Protein AF-A0AA39KR20-F1 (afdb_monomer_lite)

Foldseek 3Di:
DVVVVVVVVVVVVVVVVVVVVCVVPVDDPPPPDDDDDDDDDDDDPVVVVVVVVVVVVVCVVCVVVVVVVVVVVVVVVVVVVVVPPDDDDDDDDDDDDDDPDDPDDDDPVLLVLLVVLCVVCVVCVVVVVDDPVRSLVSSCVSCVVVVRDDDSVRSVVSVCCVVVVPPPPPPVPDDPDPDPDPDPDDDDDDDDDDPPVVVVVVVVVVVVVVVVVVVVVVVVVVVVVVVVVVVVVVVVVVVVVVVD

Secondary structure (DSSP, 8-state):
-HHHHHHHHHHHHHHHHHHHHHHHTT--GGG---S---PPPP--HHHHHHHHHHHHHHHHHHHHHHHHHHHHHHHHHHHHHTT----------------S----PPPHHHHHHHHHHHHHHHHHHHTTSS-HHHHHHHHHHHHHHTT----HHHHHHHHHHHHHHT-TT---SS--------------------HHHHHHHHHHHHHHHHHHHHHHHHHHHHHHHHHHHHHHHHHHHHHHHHT-

Organism: NCBI:txid144406

pLDDT: mean 70.34, std 20.88, range [37.03, 97.56]

Sequence (244 aa):
MLYASQLLDRYKNAIAMQLYKVQQSNLTVNDLIPDNLQPLKLTNEEEVFNLLVTEEKANKTLEDSFCMSLLQEYENKYFNLFNDDNTNEEPVNDTPPQDKTQPCVWRDDETLLLLSSYEQYQKSYDNGQITNLKFVKLIMEQMKAHEVDKTREQCINKILDDMFSKKPWIKPLSLAGNSVPLTDISNDSLTSPPCKKMKLALTQAKINYFEDAIKNRQLKREEKASYNERKLQMFEKIAESLKK

Radius of gyration: 30.69 Å; chains: 1; bounding box: 71×66×75 Å

Structure (mmCIF, N/CA/C/O backbone):
data_AF-A0AA39KR20-F1
#
_entry.id   AF-A0AA39KR20-F1
#
loop_
_atom_site.group_PDB
_atom_site.id
_atom_site.type_symbol
_atom_site.label_atom_id
_atom_site.label_alt_id
_atom_site.label_comp_id
_atom_site.label_asym_id
_atom_site.label_entity_id
_atom_site.label_seq_id
_atom_site.pdbx_PDB_ins_code
_atom_site.Cartn_x
_atom_site.Cartn_y
_atom_site.Cartn_z
_atom_site.occupancy
_atom_site.B_iso_or_equiv
_atom_site.auth_seq_id
_atom_site.auth_comp_id
_atom_site.auth_asym_id
_atom_site.auth_atom_id
_atom_site.pdbx_PDB_model_num
ATOM 1 N N . MET A 1 1 ? -7.067 -10.906 12.692 1.00 50.66 1 MET A N 1
ATOM 2 C CA . MET A 1 1 ? -6.573 -9.553 13.050 1.00 50.66 1 MET A CA 1
ATOM 3 C C . MET A 1 1 ? -6.751 -9.188 14.530 1.00 50.66 1 MET A C 1
ATOM 5 O O . MET A 1 1 ? -5.853 -8.557 15.063 1.00 50.66 1 MET A O 1
ATOM 9 N N . LEU A 1 2 ? -7.813 -9.621 15.230 1.00 48.28 2 LEU A N 1
ATOM 10 C CA . LEU A 1 2 ? -8.017 -9.349 16.673 1.00 48.28 2 LEU A CA 1
ATOM 11 C C . LEU A 1 2 ? -6.880 -9.832 17.602 1.00 48.28 2 LEU A C 1
ATOM 13 O O . LEU A 1 2 ? -6.553 -9.158 18.572 1.00 48.28 2 LEU A O 1
ATOM 17 N N . TYR A 1 3 ? -6.238 -10.957 17.278 1.00 50.97 3 TYR A N 1
ATOM 18 C CA . TYR A 1 3 ? -5.185 -11.550 18.112 1.00 50.97 3 TYR A CA 1
ATOM 19 C C . TYR A 1 3 ? -3.882 -10.729 18.137 1.00 50.97 3 TYR A C 1
ATOM 21 O O . TYR A 1 3 ? -3.251 -10.589 19.179 1.00 50.97 3 TYR A O 1
ATOM 29 N N . ALA A 1 4 ? -3.510 -10.116 17.006 1.00 45.84 4 ALA A N 1
ATOM 30 C CA . ALA A 1 4 ? -2.290 -9.314 16.903 1.00 45.84 4 ALA A CA 1
ATOM 31 C C . ALA A 1 4 ? -2.384 -8.007 17.711 1.00 45.84 4 ALA A C 1
ATOM 33 O O . ALA A 1 4 ? -1.410 -7.599 18.335 1.00 45.84 4 ALA A O 1
ATOM 34 N N . SER A 1 5 ? -3.573 -7.393 17.758 1.00 60.56 5 SER A N 1
ATOM 35 C CA . SER A 1 5 ? -3.822 -6.194 18.570 1.00 60.56 5 SER A CA 1
ATOM 36 C C . SER A 1 5 ? -3.697 -6.492 20.064 1.00 60.56 5 SER A C 1
ATOM 38 O O . SER A 1 5 ? -3.033 -5.760 20.786 1.00 60.56 5 SER A O 1
ATOM 40 N N . GLN A 1 6 ? -4.278 -7.605 20.521 1.00 67.62 6 GLN A N 1
ATOM 41 C CA . GLN A 1 6 ? -4.229 -8.000 21.932 1.00 67.62 6 GLN A CA 1
ATOM 42 C C . GLN A 1 6 ? -2.812 -8.364 22.389 1.00 67.62 6 GLN A C 1
ATOM 44 O O . GLN A 1 6 ? -2.447 -8.108 23.536 1.00 67.62 6 GLN A O 1
ATOM 49 N N . LEU A 1 7 ? -2.006 -8.951 21.500 1.00 62.22 7 LEU A N 1
ATOM 50 C CA . LEU A 1 7 ? -0.610 -9.272 21.786 1.00 62.22 7 LEU A CA 1
ATOM 51 C C . LEU A 1 7 ? 0.242 -8.000 21.917 1.00 62.22 7 LEU A C 1
ATOM 53 O O . LEU A 1 7 ? 1.060 -7.898 22.830 1.00 62.22 7 LEU A O 1
ATOM 57 N N . LEU A 1 8 ? 0.003 -7.013 21.048 1.00 68.12 8 LEU A N 1
ATOM 58 C CA . LEU A 1 8 ? 0.708 -5.733 21.066 1.00 68.12 8 LEU A CA 1
ATOM 59 C C . LEU A 1 8 ? 0.399 -4.931 22.339 1.00 68.12 8 LEU A C 1
ATOM 61 O O . LEU A 1 8 ? 1.311 -4.368 22.941 1.00 68.12 8 LEU A O 1
ATOM 65 N N . ASP A 1 9 ? -0.857 -4.932 22.786 1.00 77.81 9 ASP A N 1
ATOM 66 C CA . ASP A 1 9 ? -1.266 -4.228 24.008 1.00 77.81 9 ASP A CA 1
ATOM 67 C C . ASP A 1 9 ? -0.658 -4.859 25.269 1.00 77.81 9 ASP A C 1
ATOM 69 O O . ASP A 1 9 ? -0.194 -4.151 26.163 1.00 77.81 9 ASP A O 1
ATOM 73 N N . ARG A 1 10 ? -0.563 -6.195 25.326 1.00 75.31 10 ARG A N 1
ATOM 74 C CA . ARG A 1 10 ? 0.124 -6.889 26.431 1.00 75.31 10 ARG A CA 1
ATOM 75 C C . ARG A 1 10 ? 1.614 -6.566 26.474 1.00 75.31 10 ARG A C 1
ATOM 77 O O . ARG A 1 10 ? 2.161 -6.375 27.557 1.00 75.31 10 ARG A O 1
ATOM 84 N N . TYR A 1 11 ? 2.255 -6.481 25.311 1.00 76.56 11 TYR A N 1
ATOM 85 C CA . TYR A 1 11 ? 3.678 -6.166 25.212 1.00 76.56 11 TYR A CA 1
ATOM 86 C C . TYR A 1 11 ? 3.975 -4.723 25.647 1.00 76.56 11 TYR A C 1
ATOM 88 O O . TYR A 1 11 ? 4.905 -4.485 26.415 1.00 76.56 11 TYR A O 1
ATOM 96 N N . LYS A 1 12 ? 3.130 -3.767 25.241 1.00 81.81 12 LYS A N 1
ATOM 97 C CA . LYS A 1 12 ? 3.228 -2.362 25.666 1.00 81.81 12 LYS A CA 1
ATOM 98 C C . LYS A 1 12 ? 3.067 -2.202 27.178 1.00 81.81 12 LYS A C 1
ATOM 100 O O . LYS A 1 12 ? 3.886 -1.534 27.802 1.00 81.81 12 LYS A O 1
ATOM 105 N N . ASN A 1 13 ? 2.077 -2.873 27.771 1.00 79.50 13 ASN A N 1
ATOM 106 C CA . ASN A 1 13 ? 1.858 -2.824 29.219 1.00 79.50 13 ASN A CA 1
ATOM 107 C C . ASN A 1 13 ? 3.018 -3.444 30.011 1.00 79.50 13 ASN A C 1
ATOM 109 O O . ASN A 1 13 ? 3.392 -2.924 31.060 1.00 79.50 13 ASN A O 1
ATOM 113 N N . ALA A 1 14 ? 3.624 -4.524 29.507 1.00 76.62 14 ALA A N 1
ATOM 114 C CA . ALA A 1 14 ? 4.786 -5.135 30.146 1.00 76.62 14 ALA A CA 1
ATOM 115 C C . ALA A 1 14 ? 6.010 -4.201 30.140 1.00 76.62 14 ALA A C 1
ATOM 117 O O . ALA A 1 14 ? 6.694 -4.093 31.155 1.00 76.62 14 ALA A O 1
ATOM 118 N N . ILE A 1 15 ? 6.259 -3.491 29.035 1.00 76.50 15 ILE A N 1
ATOM 119 C CA . ILE A 1 15 ? 7.365 -2.525 28.931 1.00 76.50 15 ILE A CA 1
ATOM 120 C C . ILE A 1 15 ? 7.137 -1.324 29.853 1.00 76.50 15 ILE A C 1
ATOM 122 O O . ILE A 1 15 ? 8.048 -0.944 30.586 1.00 76.50 15 ILE A O 1
ATOM 126 N N . ALA A 1 16 ? 5.923 -0.7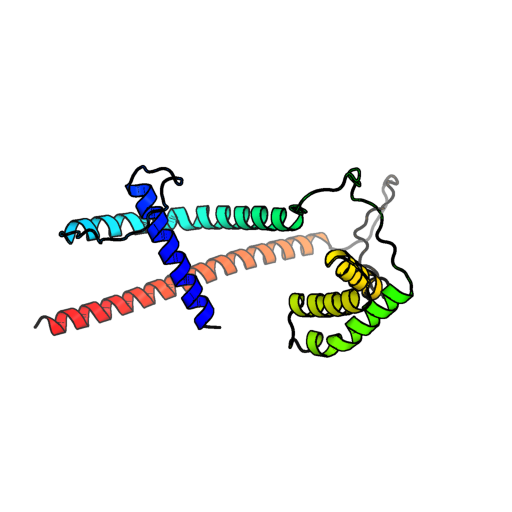66 29.872 1.00 80.94 16 ALA A N 1
ATOM 127 C CA . ALA A 1 16 ? 5.581 0.355 30.747 1.00 80.94 16 ALA A CA 1
ATOM 128 C C . ALA A 1 16 ? 5.801 0.011 32.232 1.00 80.94 16 ALA A C 1
ATOM 130 O O . ALA A 1 16 ? 6.412 0.784 32.965 1.00 80.94 16 ALA A O 1
ATOM 131 N N . MET A 1 17 ? 5.408 -1.198 32.649 1.00 79.31 17 MET A N 1
ATOM 132 C CA . MET A 1 17 ? 5.632 -1.701 34.010 1.00 79.31 17 MET A CA 1
ATOM 133 C C . MET A 1 17 ? 7.117 -1.842 34.375 1.00 79.31 17 MET A C 1
ATOM 135 O O . MET A 1 17 ? 7.480 -1.642 35.533 1.00 79.31 17 MET A O 1
ATOM 139 N N . GLN A 1 18 ? 7.981 -2.200 33.422 1.00 68.88 18 GLN A N 1
ATOM 140 C CA . GLN A 1 18 ? 9.422 -2.314 33.676 1.00 68.88 18 GLN A CA 1
ATOM 141 C C . GLN A 1 18 ? 10.089 -0.940 33.766 1.00 68.88 18 GLN A C 1
ATOM 143 O O . GLN A 1 18 ? 10.871 -0.702 34.682 1.00 68.88 18 GLN A O 1
ATOM 148 N N . LEU A 1 19 ? 9.727 -0.009 32.881 1.00 68.38 19 LEU A N 1
ATOM 149 C CA . LEU A 1 19 ? 10.240 1.365 32.914 1.00 68.38 19 LEU A CA 1
ATOM 150 C C . LEU A 1 19 ? 9.829 2.093 34.198 1.00 68.38 19 LEU A C 1
ATOM 152 O O . LEU A 1 19 ? 10.649 2.769 34.815 1.00 68.38 19 LEU A O 1
ATOM 156 N N . TYR A 1 20 ? 8.594 1.880 34.653 1.00 74.38 20 TYR A N 1
ATOM 157 C CA . TYR A 1 20 ? 8.106 2.437 35.911 1.00 74.38 20 TYR A CA 1
ATOM 158 C C . TYR A 1 20 ? 8.897 1.927 37.126 1.00 74.38 20 TYR A C 1
ATOM 160 O O . TYR A 1 20 ? 9.254 2.703 38.012 1.00 74.38 20 TYR A O 1
ATOM 168 N N . LYS A 1 21 ? 9.239 0.631 37.147 1.00 69.69 21 LYS A N 1
ATOM 169 C CA . LYS A 1 21 ? 10.084 0.049 38.203 1.00 69.69 21 LYS A CA 1
ATOM 170 C C . LYS A 1 21 ? 11.491 0.642 38.215 1.00 69.69 21 LYS A C 1
ATOM 172 O O . LYS A 1 21 ? 11.992 0.934 39.293 1.00 69.69 21 LYS A O 1
ATOM 177 N N . VAL A 1 22 ? 12.089 0.865 37.042 1.00 63.88 22 VAL A N 1
ATOM 178 C CA . VAL A 1 22 ? 13.411 1.505 36.906 1.00 63.88 22 VAL A CA 1
ATOM 179 C C . VAL A 1 22 ? 13.384 2.945 37.428 1.00 63.88 22 VAL A C 1
ATOM 181 O O . VAL A 1 22 ? 14.303 3.374 38.126 1.00 63.88 22 VAL A O 1
ATOM 184 N N . GLN A 1 23 ? 12.305 3.677 37.148 1.00 68.38 23 GLN A N 1
ATOM 185 C CA . GLN A 1 23 ? 12.143 5.070 37.563 1.00 68.38 23 GLN A CA 1
ATOM 186 C C . GLN A 1 23 ? 11.928 5.219 39.078 1.00 68.38 23 GLN A C 1
ATOM 188 O O . GLN A 1 23 ? 12.429 6.166 39.679 1.00 68.38 23 GLN A O 1
ATOM 193 N N . GLN A 1 24 ? 11.236 4.266 39.709 1.00 65.19 24 GLN A N 1
ATOM 194 C CA . GLN A 1 24 ? 11.035 4.220 41.163 1.00 65.19 24 GLN A CA 1
ATOM 195 C C . GLN A 1 24 ? 12.323 3.893 41.938 1.00 65.19 24 GLN A C 1
ATOM 197 O O . GLN A 1 24 ? 12.442 4.251 43.107 1.00 65.19 24 GLN A O 1
ATOM 202 N N . SER A 1 25 ? 13.300 3.229 41.312 1.00 55.47 25 SER A N 1
ATOM 203 C CA . SER A 1 25 ? 14.480 2.715 42.011 1.00 55.47 25 SER A CA 1
ATOM 204 C C . SER A 1 25 ? 15.758 3.555 41.870 1.00 55.47 25 SER A C 1
ATOM 206 O O . SER A 1 25 ? 16.793 3.118 42.363 1.00 55.47 25 SER A O 1
ATOM 208 N N . ASN A 1 26 ? 15.727 4.739 41.231 1.00 55.47 26 ASN A N 1
ATOM 209 C CA . ASN A 1 26 ? 16.921 5.575 40.960 1.00 55.47 26 ASN A CA 1
ATOM 210 C C . ASN A 1 26 ? 18.116 4.772 40.386 1.00 55.47 26 ASN A C 1
ATOM 212 O O . ASN A 1 26 ? 19.276 5.088 40.647 1.00 55.47 26 ASN A O 1
ATOM 216 N N . LEU A 1 27 ? 17.834 3.714 39.621 1.00 52.53 27 LEU A N 1
ATOM 217 C CA . LEU A 1 27 ? 18.839 2.828 39.034 1.00 52.53 27 LEU A CA 1
ATOM 218 C C . LEU A 1 27 ? 19.026 3.185 37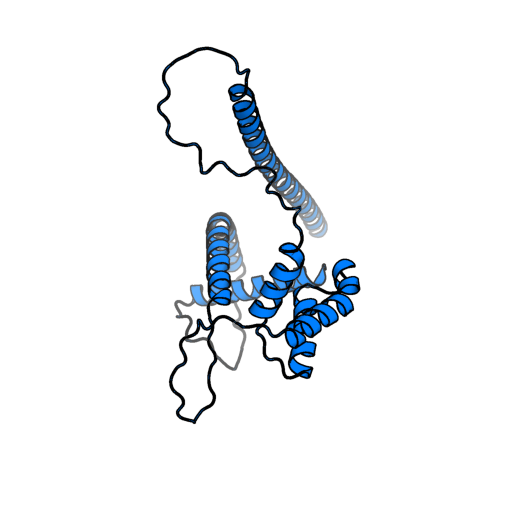.559 1.00 52.53 27 LEU A C 1
ATOM 220 O O . LEU A 1 27 ? 18.063 3.451 36.839 1.00 52.53 27 LEU A O 1
ATOM 224 N N . THR A 1 28 ? 20.275 3.208 37.105 1.00 52.72 28 THR A N 1
ATOM 225 C CA . THR A 1 28 ? 20.618 3.417 35.698 1.00 52.72 28 THR A CA 1
ATOM 226 C C . THR A 1 28 ? 20.346 2.144 34.889 1.00 52.72 28 THR A C 1
ATOM 228 O O . THR A 1 28 ? 20.437 1.026 35.388 1.00 52.72 28 THR A O 1
ATOM 231 N N . VAL A 1 29 ? 20.005 2.316 33.606 1.00 48.38 29 VAL A N 1
ATOM 232 C CA . VAL A 1 29 ? 19.522 1.265 32.678 1.00 48.38 29 VAL A CA 1
ATOM 233 C C . VAL A 1 29 ? 20.503 0.085 32.485 1.00 48.38 29 VAL A C 1
ATOM 235 O O . VAL A 1 29 ? 20.117 -0.949 31.949 1.00 48.38 29 VAL A O 1
ATOM 238 N N . ASN A 1 30 ? 21.747 0.194 32.961 1.00 47.88 30 ASN A N 1
ATOM 239 C CA . ASN A 1 30 ? 22.803 -0.798 32.741 1.00 47.88 30 ASN A CA 1
ATOM 240 C C . ASN A 1 30 ? 22.828 -1.969 33.744 1.00 47.88 30 ASN A C 1
ATOM 242 O O . ASN A 1 30 ? 23.556 -2.926 33.498 1.00 47.88 30 ASN A O 1
ATOM 246 N N . ASP A 1 31 ? 22.022 -1.950 34.812 1.00 48.09 31 ASP A N 1
ATOM 247 C CA . ASP A 1 31 ? 22.112 -2.953 35.893 1.00 48.09 31 ASP A CA 1
ATOM 248 C C . ASP A 1 31 ? 21.023 -4.049 35.869 1.00 48.09 31 ASP A C 1
ATOM 250 O O . ASP A 1 31 ? 20.846 -4.780 36.843 1.00 48.09 31 ASP A O 1
ATOM 254 N N . LEU A 1 32 ? 20.283 -4.225 34.767 1.00 45.22 32 LEU A N 1
ATOM 255 C CA . LEU A 1 32 ? 19.242 -5.261 34.664 1.00 45.22 32 LEU A CA 1
ATOM 256 C C . LEU A 1 32 ? 19.598 -6.380 33.678 1.00 45.22 32 LEU A C 1
ATOM 258 O O . LEU A 1 32 ? 18.948 -6.566 32.652 1.00 45.22 32 LEU A O 1
ATOM 262 N N . ILE A 1 33 ? 20.563 -7.208 34.075 1.00 50.19 33 ILE A N 1
ATOM 263 C CA . ILE A 1 33 ? 20.443 -8.658 33.881 1.00 50.19 33 ILE A CA 1
ATOM 264 C C . ILE A 1 33 ? 20.553 -9.311 35.263 1.00 50.19 33 ILE A C 1
ATOM 266 O O . ILE A 1 33 ? 21.650 -9.364 35.816 1.00 50.19 33 ILE A O 1
ATOM 270 N N . PRO A 1 34 ? 19.445 -9.825 35.831 1.00 49.97 34 PRO A N 1
ATOM 271 C CA . PRO A 1 34 ? 19.566 -10.830 36.876 1.00 49.97 34 PRO A CA 1
ATOM 272 C C . PRO A 1 34 ? 18.772 -12.105 36.567 1.00 49.97 34 PRO A C 1
ATOM 274 O O . PRO A 1 34 ? 17.541 -12.112 36.477 1.00 49.97 34 PRO A O 1
ATOM 277 N N . ASP A 1 35 ? 19.515 -13.210 36.514 1.00 43.28 35 ASP A N 1
ATOM 278 C CA . ASP A 1 35 ? 19.037 -14.578 36.691 1.00 43.28 35 ASP A CA 1
ATOM 279 C C . ASP A 1 35 ? 18.578 -14.789 38.145 1.00 43.28 35 ASP A C 1
ATOM 281 O O . ASP A 1 35 ? 19.360 -15.207 38.996 1.00 43.28 35 ASP A O 1
ATOM 285 N N . ASN A 1 36 ? 17.321 -14.452 38.447 1.00 46.88 36 ASN A N 1
ATOM 286 C CA . ASN A 1 36 ? 16.419 -15.099 39.421 1.00 46.88 36 ASN A CA 1
ATOM 287 C C . ASN A 1 36 ? 15.413 -14.098 39.995 1.00 46.88 36 ASN A C 1
ATOM 289 O O . ASN A 1 36 ? 15.766 -13.126 40.658 1.00 46.88 36 ASN A O 1
ATOM 293 N N . LEU A 1 37 ? 14.129 -14.403 39.816 1.00 37.38 37 LEU A N 1
ATOM 294 C CA . LEU A 1 37 ? 13.017 -13.686 40.429 1.00 37.38 37 LEU A CA 1
ATOM 295 C C . LEU A 1 37 ? 12.593 -14.383 41.729 1.00 37.38 37 LEU A C 1
ATOM 297 O O . LEU A 1 37 ? 12.150 -15.530 41.698 1.00 37.38 37 LEU A O 1
ATOM 301 N N . GLN A 1 38 ? 12.611 -13.657 42.849 1.00 44.47 38 GLN A N 1
ATOM 302 C CA . GLN A 1 38 ? 11.668 -13.890 43.948 1.00 44.47 38 GLN A CA 1
ATOM 303 C C . GLN A 1 38 ? 10.758 -12.661 44.125 1.00 44.47 38 GLN A C 1
ATOM 305 O O . GLN A 1 38 ? 11.235 -11.530 44.017 1.00 44.47 38 GLN A O 1
ATOM 310 N N . PRO A 1 39 ? 9.445 -12.845 44.366 1.00 38.53 39 PRO A N 1
ATOM 311 C CA . PRO A 1 39 ? 8.490 -11.743 44.419 1.00 38.53 39 PRO A CA 1
ATOM 312 C C . PRO A 1 39 ? 8.469 -11.033 45.784 1.00 38.53 39 PRO A C 1
ATOM 314 O O . PRO A 1 39 ? 8.292 -11.659 46.829 1.00 38.53 39 PRO A O 1
ATOM 317 N N . LEU A 1 40 ? 8.567 -9.702 45.746 1.00 38.19 40 LEU A N 1
ATOM 318 C CA . LEU A 1 40 ? 8.283 -8.798 46.865 1.00 38.19 40 LEU A CA 1
ATOM 319 C C . LEU A 1 40 ? 6.775 -8.776 47.173 1.00 38.19 40 LEU A C 1
ATOM 321 O O . LEU A 1 40 ? 5.954 -8.549 46.283 1.00 38.19 40 LEU A O 1
ATOM 325 N N . LYS A 1 41 ? 6.416 -8.988 48.446 1.00 38.84 41 LYS A N 1
ATOM 326 C CA . LYS A 1 41 ? 5.063 -8.782 48.984 1.00 38.84 41 LYS A CA 1
ATOM 327 C C . LYS A 1 41 ? 4.900 -7.316 49.403 1.00 38.84 41 LYS A C 1
ATOM 329 O O . LYS A 1 41 ? 5.604 -6.867 50.299 1.00 38.84 41 LYS A O 1
ATOM 334 N N . LEU A 1 42 ? 3.954 -6.606 48.791 1.00 42.66 42 LEU A N 1
ATOM 335 C CA . LEU A 1 42 ? 3.441 -5.310 49.256 1.00 42.66 42 LEU A CA 1
ATOM 336 C C . LEU A 1 42 ? 2.133 -5.560 50.023 1.00 42.66 42 LEU A C 1
ATOM 338 O O . LEU A 1 42 ? 1.286 -6.311 49.542 1.00 42.66 42 LEU A O 1
ATOM 342 N N . THR A 1 43 ? 1.991 -4.997 51.226 1.00 41.75 43 THR A N 1
ATOM 343 C CA . THR A 1 43 ? 0.944 -5.370 52.204 1.00 41.75 43 THR A CA 1
ATOM 344 C C . THR A 1 43 ? -0.001 -4.236 52.607 1.00 41.75 43 THR A C 1
ATOM 346 O O . THR A 1 43 ? -0.613 -4.340 53.661 1.00 41.75 43 THR A O 1
ATOM 349 N N . ASN A 1 44 ? -0.162 -3.171 51.817 1.00 53.59 44 ASN A N 1
ATOM 350 C CA . ASN A 1 44 ? -1.156 -2.138 52.135 1.00 53.59 44 ASN A CA 1
ATOM 351 C C . ASN A 1 44 ? -1.902 -1.634 50.896 1.00 53.59 44 ASN A C 1
ATOM 353 O O . ASN A 1 44 ? -1.297 -1.178 49.930 1.00 53.59 44 ASN A O 1
ATOM 357 N N . GLU A 1 45 ? -3.232 -1.720 50.945 1.00 52.69 45 GLU A N 1
ATOM 358 C CA . GLU A 1 45 ? -4.142 -1.389 49.839 1.00 52.69 45 GLU A CA 1
ATOM 359 C C . GLU A 1 45 ? -4.355 0.131 49.677 1.00 52.69 45 GLU A C 1
ATOM 361 O O . GLU A 1 45 ? -4.623 0.603 48.572 1.00 52.69 45 GLU A O 1
ATOM 366 N N . GLU A 1 46 ? -4.158 0.922 50.737 1.00 49.38 46 GLU A N 1
ATOM 367 C CA . GLU A 1 46 ? -4.330 2.386 50.700 1.00 49.38 46 GLU A CA 1
ATOM 368 C C . GLU A 1 46 ? -3.192 3.120 49.966 1.00 49.38 46 GLU A C 1
ATOM 370 O O . GLU A 1 46 ? -3.430 4.144 49.321 1.00 49.38 46 GLU A O 1
ATOM 375 N N . GLU A 1 47 ? -1.967 2.582 49.980 1.00 52.66 47 GLU A N 1
ATOM 376 C CA . GLU A 1 47 ? -0.842 3.141 49.210 1.00 52.66 47 GLU A CA 1
ATOM 377 C C . GLU A 1 47 ? -0.997 2.893 47.703 1.00 52.66 47 GLU A C 1
ATOM 379 O O . GLU A 1 47 ? -0.613 3.736 46.891 1.00 52.66 47 GLU A O 1
ATOM 384 N N . VAL A 1 48 ? -1.635 1.783 47.319 1.00 53.91 48 VAL A N 1
ATOM 385 C CA . VAL A 1 48 ? -1.917 1.452 45.914 1.00 53.91 48 VAL A CA 1
ATOM 386 C C . VAL A 1 48 ? -2.943 2.425 45.322 1.00 53.91 48 VAL A C 1
ATOM 388 O O . VAL A 1 48 ? -2.801 2.856 44.178 1.00 53.91 48 VAL A O 1
ATOM 391 N N . PHE A 1 49 ? -3.948 2.832 46.102 1.00 41.25 49 PHE A N 1
ATOM 392 C CA . PHE A 1 49 ? -5.037 3.681 45.613 1.00 41.25 49 PHE A CA 1
ATOM 393 C C . PHE A 1 49 ? -4.617 5.147 45.394 1.00 41.25 49 PHE A C 1
ATOM 395 O O . PHE A 1 49 ? -4.997 5.755 44.393 1.00 41.25 49 PHE A O 1
ATOM 402 N N . ASN A 1 50 ? -3.770 5.708 46.265 1.00 48.16 50 ASN A N 1
ATOM 403 C CA . ASN A 1 50 ? -3.257 7.077 46.093 1.00 48.16 50 ASN A CA 1
ATOM 404 C C . ASN A 1 50 ? -2.248 7.208 44.932 1.00 48.16 50 ASN A C 1
ATOM 406 O O . ASN A 1 50 ? -2.161 8.273 44.310 1.00 48.16 50 ASN A O 1
ATOM 410 N N . LEU A 1 51 ? -1.537 6.128 44.586 1.00 44.94 51 LEU A N 1
ATOM 411 C CA . LEU A 1 51 ? -0.678 6.073 43.397 1.00 44.94 51 LEU A CA 1
ATOM 412 C C . LEU A 1 51 ? -1.500 6.139 42.093 1.00 44.94 51 LEU A C 1
ATOM 414 O O . LEU A 1 51 ? -1.178 6.907 41.188 1.00 44.94 51 LEU A O 1
ATOM 418 N N . LEU A 1 52 ? -2.613 5.401 42.031 1.00 44.56 52 LEU A N 1
ATOM 419 C CA . LEU A 1 52 ? -3.490 5.306 40.853 1.00 44.56 52 LEU A CA 1
ATOM 420 C C . LEU A 1 52 ? -4.181 6.634 40.488 1.00 44.56 52 LEU A C 1
ATOM 422 O O . LEU A 1 52 ? -4.358 6.942 39.311 1.00 44.56 52 LEU A O 1
ATOM 426 N N . VAL A 1 53 ? -4.541 7.453 41.482 1.00 42.56 53 VAL A N 1
ATOM 427 C CA . VAL A 1 53 ? -5.260 8.727 41.266 1.00 42.56 53 VAL A CA 1
ATOM 428 C C . VAL A 1 53 ? -4.337 9.851 40.762 1.00 42.56 53 VAL A C 1
ATOM 430 O O . VAL A 1 53 ? -4.796 10.797 40.117 1.00 42.56 53 VAL A O 1
ATOM 433 N N . THR A 1 54 ? -3.024 9.755 40.996 1.00 47.94 54 THR A N 1
ATOM 434 C CA . THR A 1 54 ? -2.042 10.732 40.486 1.00 47.94 54 THR A CA 1
ATOM 435 C C . THR A 1 54 ? -1.518 10.383 39.085 1.00 47.94 54 THR A C 1
ATOM 437 O O . THR A 1 54 ? -1.204 11.292 38.311 1.00 47.94 54 THR A O 1
ATOM 440 N N . GLU A 1 55 ? -1.543 9.104 38.698 1.00 49.41 55 GLU A N 1
ATOM 441 C CA . GLU A 1 55 ? -1.195 8.613 37.354 1.00 49.41 55 GLU A CA 1
ATOM 442 C C . GLU A 1 55 ? -2.150 9.108 36.252 1.00 49.41 55 GLU A C 1
ATOM 444 O O . GLU A 1 55 ? -1.708 9.492 35.167 1.00 49.41 55 GLU A O 1
ATOM 449 N N . GLU A 1 56 ? -3.458 9.175 36.512 1.00 50.66 56 GLU A N 1
ATOM 450 C CA . GLU A 1 56 ? -4.456 9.474 35.470 1.00 50.66 56 GLU A CA 1
ATOM 451 C C . GLU A 1 56 ? -4.407 10.939 34.985 1.00 50.66 56 GLU A C 1
ATOM 453 O O . GLU A 1 56 ? -4.697 11.242 33.823 1.00 50.66 56 GLU A O 1
ATOM 458 N N . LYS A 1 57 ? -3.954 11.863 35.845 1.00 44.19 57 LYS A N 1
ATOM 459 C CA . LYS A 1 57 ? -3.712 13.273 35.486 1.00 44.19 57 LYS A CA 1
ATOM 460 C C . LYS A 1 57 ? -2.355 13.496 34.809 1.00 44.19 57 LYS A C 1
ATOM 462 O O . LYS A 1 57 ? -2.249 14.392 33.975 1.00 44.19 57 LYS A O 1
ATOM 467 N N . ALA A 1 58 ? -1.342 12.685 35.117 1.00 46.94 58 ALA A N 1
ATOM 468 C CA . ALA A 1 58 ? -0.033 12.758 34.466 1.00 46.94 58 ALA A CA 1
ATOM 469 C C . ALA A 1 58 ? -0.067 12.156 33.046 1.00 46.94 58 ALA A C 1
ATOM 471 O O . ALA A 1 58 ? 0.438 12.772 32.104 1.00 46.94 58 ALA A O 1
ATOM 472 N N . ASN A 1 59 ? -0.764 11.030 32.860 1.00 51.66 59 ASN A N 1
ATOM 473 C CA . ASN A 1 59 ? -0.841 10.306 31.584 1.00 51.66 59 ASN A CA 1
ATOM 474 C C . ASN A 1 59 ? -1.549 11.097 30.473 1.00 51.66 59 ASN A C 1
ATOM 476 O O . ASN A 1 59 ? -1.141 11.036 29.318 1.00 51.66 59 ASN A O 1
ATOM 480 N N . LYS A 1 60 ? -2.530 11.945 30.806 1.00 50.69 60 LYS A N 1
ATOM 481 C CA . LYS A 1 60 ? -3.245 12.762 29.810 1.00 50.69 60 LYS A CA 1
ATOM 482 C C . LYS A 1 60 ? -2.399 13.888 29.196 1.00 50.69 60 LYS A C 1
ATOM 484 O O . LYS A 1 60 ? -2.697 14.336 28.095 1.00 50.69 60 LYS A O 1
ATOM 489 N N . THR A 1 61 ? -1.354 14.340 29.892 1.00 48.91 61 THR A N 1
ATOM 490 C CA . THR A 1 61 ? -0.429 15.383 29.401 1.00 48.91 61 THR A CA 1
ATOM 491 C C . THR A 1 61 ? 0.827 14.780 28.771 1.00 48.91 61 THR A C 1
ATOM 493 O O . THR A 1 61 ? 1.428 15.394 27.891 1.00 48.91 61 THR A O 1
ATOM 496 N N . LEU A 1 62 ? 1.206 13.566 29.190 1.00 45.50 62 LEU A N 1
ATOM 497 C CA . LEU A 1 62 ? 2.327 12.834 28.611 1.00 45.50 62 LEU A CA 1
ATOM 498 C C . LEU A 1 62 ? 1.960 12.195 27.268 1.00 45.50 62 LEU A C 1
ATOM 500 O O . LEU A 1 62 ? 2.792 12.214 26.376 1.00 45.50 62 LEU A O 1
ATOM 504 N N . GLU A 1 63 ? 0.737 11.694 27.073 1.00 53.91 63 GLU A N 1
ATOM 505 C CA . GLU A 1 63 ? 0.371 10.967 25.847 1.00 53.91 63 GLU A CA 1
ATOM 506 C C . GLU A 1 63 ? 0.397 11.827 24.573 1.00 53.91 63 GLU A C 1
ATOM 508 O O . GLU A 1 63 ? 0.831 11.330 23.537 1.00 53.91 63 GLU A O 1
ATOM 513 N N . ASP A 1 64 ? 0.040 13.115 24.627 1.00 50.59 64 ASP A N 1
ATOM 514 C CA . ASP A 1 64 ? 0.052 13.974 23.428 1.00 50.59 64 ASP A CA 1
ATOM 515 C C . ASP A 1 64 ? 1.470 14.468 23.064 1.00 50.59 64 ASP A C 1
ATOM 517 O O . ASP A 1 64 ? 1.796 14.602 21.884 1.00 50.59 64 ASP A O 1
ATOM 521 N N . SER A 1 65 ? 2.346 14.675 24.056 1.00 52.12 65 SER A N 1
ATOM 522 C CA . SER A 1 65 ? 3.760 15.034 23.838 1.00 52.12 65 SER A CA 1
ATOM 523 C C . SER A 1 65 ? 4.604 13.808 23.471 1.00 52.12 65 SER A C 1
ATOM 525 O O . SER A 1 65 ? 5.379 13.838 22.515 1.00 52.12 65 SER A O 1
ATOM 527 N N . PHE A 1 66 ? 4.380 12.692 24.169 1.00 56.62 66 PHE A N 1
ATOM 528 C CA . PHE A 1 66 ? 5.065 11.424 23.950 1.00 56.62 66 PHE A CA 1
ATOM 529 C C . PHE A 1 66 ? 4.648 10.780 22.634 1.00 56.62 66 PHE A C 1
ATOM 531 O O . PHE A 1 66 ? 5.509 10.274 21.937 1.00 56.62 66 PHE A O 1
ATOM 538 N N . CYS A 1 67 ? 3.378 10.829 22.212 1.00 49.59 67 CYS A N 1
ATOM 539 C CA . CYS A 1 67 ? 3.007 10.285 20.899 1.00 49.59 67 CYS A CA 1
ATOM 540 C C . CYS A 1 67 ? 3.650 11.065 19.747 1.00 49.59 67 CYS A C 1
ATOM 542 O O . CYS A 1 67 ? 4.023 10.454 18.748 1.00 49.59 67 CYS A O 1
ATOM 544 N N . MET A 1 68 ? 3.815 12.384 19.883 1.00 57.06 68 MET A N 1
ATOM 545 C CA . MET A 1 68 ? 4.494 13.200 18.873 1.00 57.06 68 MET A CA 1
ATOM 546 C C . MET A 1 68 ? 6.009 12.973 18.882 1.00 57.06 68 MET A C 1
ATOM 548 O O . MET A 1 68 ? 6.596 12.817 17.814 1.00 57.06 68 MET A O 1
ATOM 552 N N . SER A 1 69 ? 6.639 12.862 20.057 1.00 63.47 69 SER A N 1
ATOM 553 C CA . SER A 1 69 ? 8.062 12.519 20.145 1.00 63.47 69 SER A CA 1
ATOM 554 C C . SER A 1 69 ? 8.335 11.083 19.701 1.00 63.47 69 SER A C 1
ATOM 556 O O . SER A 1 69 ? 9.331 10.849 19.034 1.00 63.47 69 SER A O 1
ATOM 558 N N . LEU A 1 70 ? 7.438 10.136 19.994 1.00 60.22 70 LEU A N 1
ATOM 559 C CA . LEU A 1 70 ? 7.560 8.742 19.577 1.00 60.22 70 LEU A CA 1
ATOM 560 C C . LEU A 1 70 ? 7.330 8.593 18.076 1.00 60.22 70 LEU A C 1
ATOM 562 O O . LEU A 1 70 ? 8.005 7.780 17.469 1.00 60.22 70 LEU A O 1
ATOM 566 N N . LEU A 1 71 ? 6.428 9.371 17.460 1.00 58.47 71 LEU A N 1
ATOM 567 C CA . LEU A 1 71 ? 6.283 9.422 15.999 1.00 58.47 71 LEU A CA 1
ATOM 568 C C . LEU A 1 71 ? 7.540 9.993 15.338 1.00 58.47 71 LEU A C 1
ATOM 570 O O . LEU A 1 71 ? 8.028 9.406 14.379 1.00 58.47 71 LEU A O 1
ATOM 574 N N . GLN A 1 72 ? 8.108 11.063 15.895 1.00 62.69 72 GLN A N 1
ATOM 575 C CA . GLN A 1 72 ? 9.352 11.653 15.404 1.00 62.69 72 GLN A CA 1
ATOM 576 C C . GLN A 1 72 ? 10.556 10.716 15.601 1.00 62.69 72 GLN A C 1
ATOM 578 O O . GLN A 1 72 ? 11.417 10.605 14.734 1.00 62.69 72 GLN A O 1
ATOM 583 N N . GLU A 1 73 ? 10.610 9.992 16.717 1.00 66.69 73 GLU A N 1
ATOM 584 C CA . GLU A 1 73 ? 11.633 8.986 16.999 1.00 66.69 73 GLU A CA 1
ATOM 585 C C . GLU A 1 73 ? 11.450 7.733 16.130 1.00 66.69 73 GLU A C 1
ATOM 587 O O . GLU A 1 73 ? 12.437 7.160 15.677 1.00 66.69 73 GLU A O 1
ATOM 592 N N . TYR A 1 74 ? 10.211 7.336 15.818 1.00 62.03 74 TYR A N 1
ATOM 593 C CA . TYR A 1 74 ? 9.921 6.266 14.860 1.00 62.03 74 TYR A CA 1
ATOM 594 C C . TYR A 1 74 ? 10.349 6.668 13.448 1.00 62.03 74 TYR A C 1
ATOM 596 O O . TYR A 1 74 ? 10.986 5.874 12.762 1.00 62.03 74 TYR A O 1
ATOM 604 N N . GLU A 1 75 ? 10.061 7.900 13.025 1.00 61.12 75 GLU A N 1
ATOM 605 C CA . GLU A 1 75 ? 10.525 8.439 11.746 1.00 61.12 75 GLU A CA 1
ATOM 606 C C . GLU A 1 75 ? 12.055 8.484 11.698 1.00 61.12 75 GLU A C 1
ATOM 608 O O . GLU A 1 75 ? 12.630 7.948 10.760 1.00 61.12 75 GLU A O 1
ATOM 613 N N . ASN A 1 76 ? 12.730 8.977 12.739 1.00 62.28 76 ASN A N 1
ATOM 614 C CA . ASN A 1 76 ? 14.196 9.016 12.801 1.00 62.28 76 ASN A CA 1
ATOM 615 C C . ASN A 1 76 ? 14.831 7.612 12.846 1.00 62.28 76 ASN A C 1
ATOM 617 O O . ASN A 1 76 ? 15.841 7.357 12.190 1.00 62.28 76 ASN A O 1
ATOM 621 N N . LYS A 1 77 ? 14.234 6.670 13.585 1.00 53.41 77 LYS A N 1
ATOM 622 C CA . LYS A 1 77 ? 14.727 5.291 13.701 1.00 53.41 77 LYS A CA 1
ATOM 623 C C . LYS A 1 77 ? 14.548 4.511 12.403 1.00 53.41 77 LYS A C 1
ATOM 625 O O . LYS A 1 77 ? 15.452 3.779 12.010 1.00 53.41 77 LYS A O 1
ATOM 630 N N . TYR A 1 78 ? 13.412 4.668 11.725 1.00 48.25 78 TYR A N 1
ATOM 631 C CA . TYR A 1 78 ? 13.197 4.023 10.431 1.00 48.25 78 TYR A CA 1
ATOM 632 C C . TYR A 1 78 ? 13.959 4.720 9.306 1.00 48.25 78 TYR A C 1
ATOM 634 O O . TYR A 1 78 ? 14.427 4.030 8.412 1.00 48.25 78 TYR A O 1
ATOM 642 N N . PHE A 1 79 ? 14.180 6.034 9.376 1.00 45.91 79 PHE A N 1
ATOM 643 C CA . PHE A 1 79 ? 15.036 6.759 8.434 1.00 45.91 79 PHE A CA 1
ATOM 644 C C . PHE A 1 79 ? 16.503 6.299 8.510 1.00 45.91 79 PHE A C 1
ATOM 646 O O . PHE A 1 79 ? 17.160 6.179 7.479 1.00 45.91 79 PHE A O 1
ATOM 653 N N . ASN A 1 80 ? 16.995 5.938 9.700 1.00 43.84 80 ASN A N 1
ATOM 654 C CA . ASN A 1 80 ? 18.335 5.363 9.867 1.00 43.84 80 ASN A CA 1
ATOM 655 C C . ASN A 1 80 ? 18.415 3.880 9.455 1.00 43.84 80 ASN A C 1
ATOM 657 O O . ASN A 1 80 ? 19.431 3.460 8.915 1.00 43.84 80 ASN A O 1
ATOM 661 N N . LEU A 1 81 ? 17.332 3.103 9.586 1.00 44.78 81 LEU A N 1
ATOM 662 C CA . LEU A 1 81 ? 17.253 1.726 9.061 1.00 44.78 81 LEU A CA 1
ATOM 663 C C . LEU A 1 81 ? 17.300 1.638 7.522 1.00 44.78 81 LEU A C 1
ATOM 665 O O . LEU A 1 81 ? 17.495 0.546 6.994 1.00 44.78 81 LEU A O 1
ATOM 669 N N . PHE A 1 82 ? 17.136 2.755 6.806 1.00 45.31 82 PHE A N 1
ATOM 670 C CA . PHE A 1 82 ? 17.307 2.830 5.348 1.00 45.31 82 PHE A CA 1
ATOM 671 C C . PHE A 1 82 ? 18.696 3.324 4.908 1.00 45.31 82 PHE A C 1
ATOM 673 O O . PHE A 1 82 ? 18.962 3.331 3.710 1.00 45.31 82 PHE A O 1
ATOM 680 N N . ASN A 1 83 ? 19.576 3.705 5.842 1.00 46.31 83 ASN A N 1
ATOM 681 C CA . ASN A 1 83 ? 20.928 4.196 5.543 1.00 46.31 83 ASN A CA 1
ATOM 682 C C . ASN A 1 83 ? 22.054 3.421 6.253 1.00 46.31 83 ASN A C 1
ATOM 684 O O . ASN A 1 83 ? 23.220 3.726 6.017 1.00 46.31 83 ASN A O 1
ATOM 688 N N . ASP A 1 84 ? 21.747 2.433 7.099 1.00 37.03 84 ASP A N 1
ATOM 689 C CA . ASP A 1 84 ? 22.769 1.665 7.823 1.00 37.03 84 ASP A CA 1
ATOM 690 C C . ASP A 1 84 ? 23.185 0.415 7.034 1.00 37.03 84 ASP A C 1
ATOM 692 O O . ASP A 1 84 ? 22.739 -0.714 7.249 1.00 37.03 84 ASP A O 1
ATOM 696 N N . ASP A 1 85 ? 24.027 0.672 6.043 1.00 49.53 85 ASP A N 1
ATOM 697 C CA . ASP A 1 85 ? 24.835 -0.309 5.340 1.00 49.53 85 ASP A CA 1
ATOM 698 C C . ASP A 1 85 ? 25.984 -0.725 6.273 1.00 49.53 85 ASP A C 1
ATOM 700 O O . ASP A 1 85 ? 27.090 -0.192 6.199 1.00 49.53 85 ASP A O 1
ATOM 704 N N . ASN A 1 86 ? 25.697 -1.636 7.206 1.00 39.12 86 ASN A N 1
ATOM 705 C CA . ASN A 1 86 ? 26.692 -2.168 8.134 1.00 39.12 86 ASN A CA 1
ATOM 706 C C . ASN A 1 86 ? 26.764 -3.696 8.035 1.00 39.12 86 ASN A C 1
ATOM 708 O O . ASN A 1 86 ? 26.143 -4.456 8.783 1.00 39.12 86 ASN A O 1
ATOM 712 N N . THR A 1 87 ? 27.532 -4.136 7.043 1.00 44.97 87 THR A N 1
ATOM 713 C CA . THR A 1 87 ? 28.163 -5.452 6.992 1.00 44.97 87 THR A CA 1
ATOM 714 C C . THR A 1 87 ? 29.146 -5.576 8.153 1.00 44.97 87 THR A C 1
ATOM 716 O O . THR A 1 87 ? 30.202 -4.953 8.120 1.00 44.97 87 THR A O 1
ATOM 719 N N . ASN A 1 88 ? 28.817 -6.393 9.155 1.00 44.81 88 ASN A N 1
ATOM 720 C CA . ASN A 1 88 ? 29.821 -6.892 10.090 1.00 44.81 88 ASN A CA 1
ATOM 721 C C . ASN A 1 88 ? 30.472 -8.151 9.517 1.00 44.81 88 ASN A C 1
ATOM 723 O O . ASN A 1 88 ? 29.799 -9.116 9.149 1.00 44.81 88 ASN A O 1
ATOM 727 N N . GLU A 1 89 ? 31.790 -8.054 9.435 1.00 45.44 89 GLU A N 1
ATOM 728 C CA . GLU A 1 89 ? 32.755 -8.992 8.889 1.00 45.44 89 GLU A CA 1
ATOM 729 C C . GLU A 1 89 ? 32.963 -10.218 9.792 1.00 45.44 89 GLU A C 1
ATOM 731 O O . GLU A 1 89 ? 32.966 -10.116 11.019 1.00 45.44 89 GLU A O 1
ATOM 736 N N . GLU A 1 90 ? 33.246 -11.360 9.163 1.00 37.38 90 GLU A N 1
ATOM 737 C CA . GLU A 1 90 ? 34.175 -12.357 9.704 1.00 37.38 90 GLU A CA 1
ATOM 738 C C . GLU A 1 90 ? 35.466 -12.344 8.857 1.00 37.38 90 GLU A C 1
ATOM 740 O O . GLU A 1 90 ? 35.433 -11.923 7.697 1.00 37.38 90 GLU A O 1
ATOM 745 N N . PRO A 1 91 ? 36.622 -12.723 9.431 1.00 50.56 91 PRO A N 1
ATOM 746 C CA . PRO A 1 91 ? 37.862 -11.999 9.185 1.00 50.56 91 PRO A CA 1
ATOM 747 C C . PRO A 1 91 ? 38.799 -12.652 8.153 1.00 50.56 91 PRO A C 1
ATOM 749 O O . PRO A 1 91 ? 38.808 -13.864 7.952 1.00 50.56 91 PRO A O 1
ATOM 752 N N . VAL A 1 92 ? 39.708 -11.806 7.651 1.00 49.59 92 VAL A N 1
ATOM 753 C CA . VAL A 1 92 ? 40.982 -12.101 6.962 1.00 49.59 92 VAL A CA 1
ATOM 754 C C . VAL A 1 92 ? 40.905 -12.415 5.460 1.00 49.59 92 VAL A C 1
ATOM 756 O O . VAL A 1 92 ? 40.904 -13.567 5.036 1.00 49.59 92 VAL A O 1
ATOM 759 N N . ASN A 1 93 ? 41.010 -11.363 4.640 1.00 41.03 93 ASN A N 1
ATOM 760 C CA . ASN A 1 93 ? 42.094 -11.252 3.653 1.00 41.03 93 ASN A CA 1
ATOM 761 C C . ASN A 1 93 ? 42.171 -9.824 3.094 1.00 41.03 93 ASN A C 1
ATOM 763 O O . ASN A 1 93 ? 41.168 -9.278 2.641 1.00 41.03 93 ASN A O 1
ATOM 767 N N . ASP A 1 94 ? 43.371 -9.245 3.126 1.00 48.12 94 ASP A N 1
ATOM 768 C CA . ASP A 1 94 ? 43.693 -7.879 2.707 1.00 48.12 94 ASP A CA 1
ATOM 769 C C . ASP A 1 94 ? 43.140 -7.551 1.309 1.00 48.12 94 ASP A C 1
ATOM 771 O O . ASP A 1 94 ? 43.739 -7.888 0.288 1.00 48.12 94 ASP A O 1
ATOM 775 N N . THR A 1 95 ? 41.995 -6.869 1.245 1.00 46.69 95 THR A N 1
ATOM 776 C CA . THR A 1 95 ? 41.504 -6.235 0.015 1.00 46.69 95 THR A CA 1
ATOM 777 C C . THR A 1 95 ? 41.112 -4.790 0.333 1.00 46.69 95 THR A C 1
ATOM 779 O O . THR A 1 95 ? 40.397 -4.571 1.311 1.00 46.69 95 THR A O 1
ATOM 782 N N . PRO A 1 96 ? 41.591 -3.785 -0.430 1.00 42.88 96 PRO A N 1
ATOM 783 C CA . PRO A 1 96 ? 41.391 -2.380 -0.087 1.00 42.88 96 PRO A CA 1
ATOM 784 C C . PRO A 1 96 ? 39.907 -1.968 -0.101 1.00 42.88 96 PRO A C 1
ATOM 786 O O . PRO A 1 96 ? 39.139 -2.520 -0.893 1.00 42.88 96 PRO A O 1
ATOM 789 N N . PRO A 1 97 ? 39.513 -0.959 0.702 1.00 46.66 97 PRO A N 1
ATOM 790 C CA . PRO A 1 97 ? 38.128 -0.500 0.809 1.00 46.66 97 PRO A CA 1
ATOM 791 C C . PRO A 1 97 ? 37.610 -0.006 -0.547 1.00 46.66 97 PRO A C 1
ATOM 793 O O . PRO A 1 97 ? 38.169 0.930 -1.118 1.00 46.66 97 PRO A O 1
ATOM 796 N N . GLN A 1 98 ? 36.552 -0.627 -1.075 1.00 49.22 98 GLN A N 1
ATOM 797 C CA . GLN A 1 98 ? 35.874 -0.131 -2.273 1.00 49.22 98 GLN A CA 1
ATOM 798 C C . GLN A 1 98 ? 34.816 0.911 -1.897 1.00 49.22 98 GLN A C 1
ATOM 800 O O . GLN A 1 98 ? 33.814 0.604 -1.251 1.00 49.22 98 GLN A O 1
ATOM 805 N N . ASP A 1 99 ? 35.051 2.140 -2.355 1.00 43.97 99 ASP A N 1
ATOM 806 C CA . ASP A 1 99 ? 34.089 3.238 -2.392 1.00 43.97 99 ASP A CA 1
ATOM 807 C C . ASP A 1 99 ? 32.782 2.811 -3.084 1.00 43.97 99 ASP A C 1
ATOM 809 O O . ASP A 1 99 ? 32.740 2.485 -4.276 1.00 43.97 99 ASP A O 1
ATOM 813 N N . LYS A 1 100 ? 31.680 2.838 -2.332 1.00 56.09 100 LYS A N 1
ATOM 814 C CA . LYS A 1 100 ? 30.334 2.520 -2.816 1.00 56.09 100 LYS A CA 1
ATOM 815 C C . LYS A 1 100 ? 29.736 3.717 -3.555 1.00 56.09 100 LYS A C 1
ATOM 817 O O . LYS A 1 100 ? 29.052 4.549 -2.968 1.00 56.09 100 LYS A O 1
ATOM 822 N N . THR A 1 101 ? 29.948 3.799 -4.866 1.00 54.75 101 THR A N 1
ATOM 823 C CA . THR A 1 101 ? 28.987 4.430 -5.804 1.00 54.75 101 THR A CA 1
ATOM 824 C C . THR A 1 101 ? 29.225 3.993 -7.248 1.00 54.75 101 THR A C 1
ATOM 826 O O . THR A 1 101 ? 29.017 4.754 -8.191 1.00 54.75 101 THR A O 1
ATOM 829 N N . GLN A 1 102 ? 29.665 2.752 -7.462 1.00 57.84 102 GLN A N 1
ATOM 830 C CA . GLN A 1 102 ? 29.737 2.243 -8.825 1.00 57.84 102 GLN A CA 1
ATOM 831 C C . GLN A 1 102 ? 28.304 2.035 -9.358 1.00 57.84 102 GLN A C 1
ATOM 833 O O . GLN A 1 102 ? 27.507 1.352 -8.707 1.00 57.84 102 GLN A O 1
ATOM 838 N N . PRO A 1 103 ? 27.938 2.627 -10.512 1.00 66.62 103 PRO A N 1
ATOM 839 C CA . PRO A 1 103 ? 26.618 2.440 -11.102 1.00 66.62 103 PRO A CA 1
ATOM 840 C C . PRO A 1 103 ? 26.355 0.953 -11.344 1.00 66.62 103 PRO A C 1
ATOM 842 O O . PRO A 1 103 ? 27.150 0.278 -11.997 1.00 66.62 103 PRO A O 1
ATOM 845 N N . CYS A 1 104 ? 25.240 0.436 -10.822 1.00 78.88 104 CYS A N 1
ATOM 846 C CA . CYS A 1 104 ? 24.833 -0.945 -11.059 1.00 78.88 104 CYS A CA 1
ATOM 847 C C . CYS A 1 104 ? 24.512 -1.136 -12.547 1.00 78.88 104 CYS A C 1
ATOM 849 O O . CYS A 1 104 ? 23.428 -0.776 -13.009 1.00 78.88 104 CYS A O 1
ATOM 851 N N . VAL A 1 105 ? 25.451 -1.714 -13.295 1.00 88.75 105 VAL A N 1
ATOM 852 C CA . VAL A 1 105 ? 25.237 -2.093 -14.692 1.00 88.75 105 VAL A CA 1
ATOM 853 C C . VAL A 1 105 ? 24.374 -3.353 -14.723 1.00 88.75 105 VAL A C 1
ATOM 855 O O . VAL A 1 105 ? 24.666 -4.338 -14.042 1.00 88.75 105 VAL A O 1
ATOM 858 N N . TRP A 1 106 ? 23.287 -3.299 -15.487 1.00 91.88 106 TRP A N 1
ATOM 859 C CA . TRP A 1 106 ? 22.411 -4.436 -15.749 1.00 91.88 106 TRP A CA 1
ATOM 860 C C . TRP A 1 106 ? 22.752 -5.011 -17.111 1.00 91.88 106 TRP A C 1
ATOM 862 O O . TRP A 1 106 ? 22.735 -4.280 -18.102 1.00 91.88 106 TRP A O 1
ATOM 872 N N . ARG A 1 107 ? 23.047 -6.308 -17.163 1.00 93.56 107 ARG A N 1
ATOM 873 C CA . ARG A 1 107 ? 23.144 -7.018 -18.438 1.00 93.56 107 ARG A CA 1
ATOM 874 C C . ARG A 1 107 ? 21.744 -7.364 -18.960 1.00 93.56 107 ARG A C 1
ATOM 876 O O . ARG A 1 107 ? 20.757 -7.354 -18.214 1.00 93.56 107 ARG A O 1
ATOM 883 N N . ASP A 1 108 ? 21.651 -7.643 -20.254 1.00 92.94 108 ASP A N 1
ATOM 884 C CA . ASP A 1 108 ? 20.370 -7.942 -20.899 1.00 92.94 108 ASP A CA 1
ATOM 885 C C . ASP A 1 108 ? 19.763 -9.252 -20.378 1.00 92.94 108 ASP A C 1
ATOM 887 O O . ASP A 1 108 ? 18.567 -9.312 -20.101 1.00 92.94 108 ASP A O 1
ATOM 891 N N . ASP A 1 109 ? 20.589 -10.276 -20.162 1.00 94.56 109 ASP A N 1
ATOM 892 C CA . ASP A 1 109 ? 20.201 -11.558 -19.564 1.00 94.56 109 ASP A CA 1
ATOM 893 C C . ASP A 1 109 ? 19.687 -11.395 -18.125 1.00 94.56 109 ASP A C 1
ATOM 895 O O . ASP A 1 109 ? 18.628 -11.922 -17.783 1.00 94.56 109 ASP A O 1
ATOM 899 N N . GLU A 1 110 ? 20.370 -10.593 -17.307 1.00 93.94 110 GLU A N 1
ATOM 900 C CA . GLU A 1 110 ? 19.944 -10.253 -15.941 1.00 93.94 110 GLU A CA 1
ATOM 901 C C . GLU A 1 110 ? 18.594 -9.526 -15.933 1.00 93.94 110 GLU A C 1
ATOM 903 O O . GLU A 1 110 ? 17.730 -9.795 -15.096 1.00 93.94 110 GLU A O 1
ATOM 908 N N . THR A 1 111 ? 18.398 -8.608 -16.881 1.00 93.56 111 THR A N 1
ATOM 909 C CA . THR A 1 111 ? 17.148 -7.852 -17.019 1.00 93.56 111 THR A CA 1
ATOM 910 C C . THR A 1 111 ? 16.004 -8.760 -17.467 1.00 93.56 111 THR A C 1
ATOM 912 O O . THR A 1 111 ? 14.903 -8.681 -16.921 1.00 93.56 111 THR A O 1
ATOM 915 N N . LEU A 1 112 ? 16.248 -9.657 -18.425 1.00 93.88 112 LEU A N 1
ATOM 916 C CA . LEU A 1 112 ? 15.263 -10.647 -18.868 1.00 93.88 112 LEU A CA 1
ATOM 917 C C . LEU A 1 112 ? 14.881 -11.609 -17.739 1.00 93.88 112 LEU A C 1
ATOM 919 O O . LEU A 1 112 ? 13.700 -11.921 -17.561 1.00 93.88 112 LEU A O 1
ATOM 923 N N . LEU A 1 113 ? 15.854 -12.034 -16.933 1.00 95.81 113 LEU A N 1
ATOM 924 C CA . LEU A 1 113 ? 15.597 -12.857 -15.758 1.00 95.81 113 LEU A CA 1
ATOM 925 C C . 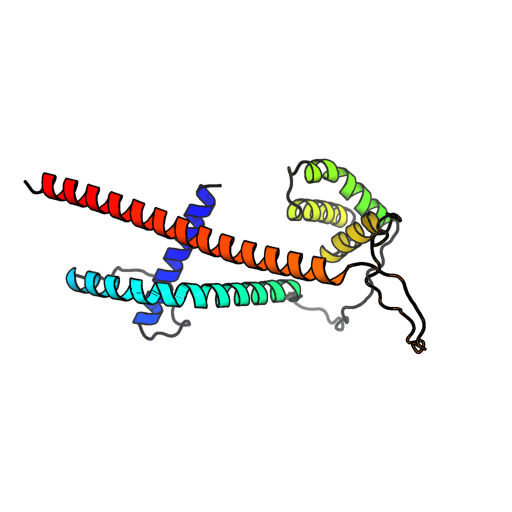LEU A 1 113 ? 14.717 -12.118 -14.742 1.00 95.81 113 LEU A C 1
ATOM 927 O O . LEU A 1 113 ? 13.719 -12.671 -14.282 1.00 95.81 113 LEU A O 1
ATOM 931 N N . LEU A 1 114 ? 15.030 -10.857 -14.435 1.00 95.00 114 LEU A N 1
ATOM 932 C CA . LEU A 1 114 ? 14.227 -10.030 -13.533 1.00 95.00 114 LEU A CA 1
ATOM 933 C C . LEU A 1 114 ? 12.775 -9.890 -14.022 1.00 95.00 114 LEU A C 1
ATOM 935 O O . LEU A 1 114 ? 11.840 -10.055 -13.237 1.00 95.00 114 LEU A O 1
ATOM 939 N N . LEU A 1 115 ? 12.579 -9.611 -15.313 1.00 93.69 115 LEU A N 1
ATOM 940 C CA . LEU A 1 115 ? 11.253 -9.425 -15.908 1.00 93.69 115 LEU A CA 1
ATOM 941 C C . LEU A 1 115 ? 10.437 -10.723 -15.941 1.00 93.69 115 LEU A C 1
ATOM 943 O O . LEU A 1 115 ? 9.260 -10.708 -15.585 1.00 93.69 115 LEU A O 1
ATOM 947 N N . SER A 1 116 ? 11.054 -11.848 -16.309 1.00 94.44 116 SER A N 1
ATOM 948 C CA . SER A 1 116 ? 10.376 -13.154 -16.312 1.00 94.44 116 SER A CA 1
ATOM 949 C C . SER A 1 116 ? 9.979 -13.601 -14.899 1.00 94.44 116 SER A C 1
ATOM 951 O O . SER A 1 116 ? 8.854 -14.057 -14.685 1.00 94.44 116 SER A O 1
ATOM 953 N N . SER A 1 117 ? 10.858 -13.376 -13.917 1.00 94.75 117 SER A N 1
ATOM 954 C CA . SER A 1 117 ? 10.580 -13.615 -12.496 1.00 94.75 117 SER A CA 1
ATOM 955 C C . SER A 1 117 ? 9.411 -12.751 -12.012 1.00 94.75 117 SER A C 1
ATOM 957 O O . SER A 1 117 ? 8.511 -13.228 -11.321 1.00 94.75 117 SER A O 1
ATOM 959 N N . TYR A 1 118 ? 9.385 -11.474 -12.404 1.00 94.56 118 TYR A N 1
ATOM 960 C CA . TYR A 1 118 ? 8.291 -10.562 -12.083 1.00 94.56 118 TYR A CA 1
ATOM 961 C C . TYR A 1 118 ? 6.952 -11.057 -12.647 1.00 94.56 118 TYR A C 1
ATOM 963 O O . TYR A 1 118 ? 5.981 -11.169 -11.897 1.00 94.56 118 TYR A O 1
ATOM 971 N N . GLU A 1 119 ? 6.901 -11.396 -13.938 1.00 93.69 119 GLU A N 1
ATOM 972 C CA . GLU A 1 119 ? 5.683 -11.854 -14.620 1.00 93.69 119 GLU A CA 1
ATOM 973 C C . GLU A 1 119 ? 5.113 -13.129 -13.981 1.00 93.69 119 GLU A C 1
ATOM 975 O O . GLU A 1 119 ? 3.898 -13.251 -13.793 1.00 93.69 119 GLU A O 1
ATOM 980 N N . GLN A 1 120 ? 5.986 -14.048 -13.556 1.00 95.19 120 GLN A N 1
ATOM 981 C CA . GLN A 1 120 ? 5.587 -15.283 -12.885 1.00 95.19 120 GLN A CA 1
ATOM 982 C C . GLN A 1 120 ? 4.787 -15.022 -11.598 1.00 95.19 120 GLN A C 1
ATOM 984 O O . GLN A 1 120 ? 3.783 -15.693 -11.344 1.00 95.19 120 GLN A O 1
ATOM 989 N N . TYR A 1 121 ? 5.210 -14.052 -10.784 1.00 95.19 121 TYR A N 1
ATOM 990 C CA . TYR A 1 121 ? 4.574 -13.750 -9.497 1.00 95.19 121 TYR A CA 1
ATOM 991 C C . TYR A 1 121 ? 3.550 -12.610 -9.564 1.00 95.19 121 TYR A C 1
ATOM 993 O O . TYR A 1 121 ? 2.827 -12.388 -8.588 1.00 95.19 121 TYR A O 1
ATOM 1001 N N . GLN A 1 122 ? 3.453 -11.908 -10.697 1.00 94.00 122 GLN A N 1
ATOM 1002 C CA . GLN A 1 122 ? 2.620 -10.719 -10.866 1.00 94.00 122 GLN A CA 1
ATOM 1003 C C . GLN A 1 122 ? 1.153 -10.987 -10.517 1.00 94.00 122 GLN A C 1
ATOM 1005 O O . GLN A 1 122 ? 0.565 -10.260 -9.725 1.00 94.00 122 GLN A O 1
ATOM 1010 N N . LYS A 1 123 ? 0.567 -12.079 -11.021 1.00 94.69 123 LYS A N 1
ATOM 1011 C CA . LYS A 1 123 ? -0.847 -12.411 -10.756 1.00 94.69 123 LYS A CA 1
ATOM 1012 C C . LYS A 1 123 ? -1.133 -12.600 -9.265 1.00 94.69 123 LYS A C 1
ATOM 1014 O O . LYS A 1 123 ? -2.164 -12.155 -8.768 1.00 94.69 123 LYS A O 1
ATOM 1019 N N . SER A 1 124 ? -0.233 -13.259 -8.541 1.00 94.44 124 SER A N 1
ATOM 1020 C CA . SER A 1 124 ? -0.376 -13.475 -7.096 1.00 94.44 124 SER A CA 1
ATOM 1021 C C . SER A 1 124 ? -0.230 -12.169 -6.316 1.00 94.44 124 SER A C 1
ATOM 1023 O O . SER A 1 124 ? -0.891 -11.986 -5.292 1.00 94.44 124 SER A O 1
ATOM 1025 N N . TYR A 1 125 ? 0.621 -11.262 -6.801 1.00 93.56 125 TYR A N 1
ATOM 1026 C CA . TYR A 1 125 ? 0.808 -9.936 -6.226 1.00 93.56 125 TYR A CA 1
ATOM 1027 C C . TYR A 1 125 ? -0.406 -9.029 -6.462 1.00 93.56 125 TYR A C 1
ATOM 1029 O O . TYR A 1 125 ? -0.953 -8.496 -5.499 1.00 93.56 125 TYR A O 1
ATOM 1037 N N . ASP A 1 126 ? -0.890 -8.938 -7.702 1.00 91.69 126 ASP A N 1
ATOM 1038 C CA . ASP A 1 126 ? -2.038 -8.107 -8.090 1.00 91.69 126 ASP A CA 1
ATOM 1039 C C . ASP A 1 126 ? -3.332 -8.555 -7.393 1.00 91.69 126 ASP A C 1
ATOM 1041 O O . ASP A 1 126 ? -4.149 -7.733 -6.980 1.00 91.69 126 ASP A O 1
ATOM 1045 N N . ASN A 1 127 ? -3.489 -9.863 -7.175 1.00 94.62 127 ASN A N 1
ATOM 1046 C CA . ASN A 1 127 ? -4.607 -10.429 -6.418 1.00 94.62 127 ASN A CA 1
ATOM 1047 C C . ASN A 1 127 ? -4.459 -10.270 -4.890 1.00 94.62 127 ASN A C 1
ATOM 1049 O O . ASN A 1 127 ? -5.310 -10.748 -4.140 1.00 94.62 127 ASN A O 1
ATOM 1053 N N . GLY A 1 128 ? -3.369 -9.662 -4.408 1.00 93.31 128 GLY A N 1
ATOM 1054 C CA . GLY A 1 128 ? -3.104 -9.442 -2.985 1.00 93.31 128 GLY A CA 1
ATOM 1055 C C . GLY A 1 128 ? -2.802 -10.713 -2.182 1.00 93.31 128 GLY A C 1
ATOM 1056 O O . GLY A 1 128 ? -2.849 -10.683 -0.953 1.00 93.31 128 GLY A O 1
ATOM 1057 N N . GLN A 1 129 ? -2.491 -11.836 -2.839 1.00 95.62 129 GLN A N 1
ATOM 1058 C CA . GLN A 1 129 ? -2.173 -13.103 -2.162 1.00 95.62 129 GLN A CA 1
ATOM 1059 C C . GLN A 1 129 ? -0.800 -13.067 -1.483 1.00 95.62 129 GLN A C 1
ATOM 1061 O O . GLN A 1 129 ? -0.556 -13.781 -0.508 1.00 95.62 129 GLN A O 1
ATOM 1066 N N . ILE A 1 130 ? 0.109 -12.243 -2.004 1.00 95.31 130 ILE A N 1
ATOM 1067 C CA . ILE A 1 130 ? 1.453 -12.041 -1.466 1.00 95.31 130 ILE A CA 1
ATOM 1068 C C . ILE A 1 130 ? 1.705 -10.555 -1.218 1.00 95.31 130 ILE A C 1
ATOM 1070 O O . ILE A 1 130 ? 1.276 -9.692 -1.978 1.00 95.31 130 ILE A O 1
ATOM 1074 N N . THR A 1 131 ? 2.416 -10.252 -0.133 1.00 94.62 131 THR A N 1
ATOM 1075 C CA . THR A 1 131 ? 2.836 -8.883 0.183 1.00 94.62 131 THR A CA 1
ATOM 1076 C C . THR A 1 131 ? 3.971 -8.443 -0.740 1.00 94.62 131 THR A C 1
ATOM 1078 O O . THR A 1 131 ? 4.722 -9.280 -1.241 1.00 94.62 131 THR A O 1
ATOM 1081 N N . ASN A 1 132 ? 4.155 -7.129 -0.917 1.00 89.88 132 ASN A N 1
ATOM 1082 C CA . ASN A 1 132 ? 5.253 -6.580 -1.727 1.00 89.88 132 ASN A CA 1
ATOM 1083 C C . ASN A 1 132 ? 6.629 -7.076 -1.245 1.00 89.88 132 ASN A C 1
ATOM 1085 O O . ASN A 1 132 ? 7.451 -7.512 -2.044 1.00 89.88 132 ASN A O 1
ATOM 1089 N N . LEU A 1 133 ? 6.831 -7.131 0.074 1.00 90.38 133 LEU A N 1
ATOM 1090 C CA . LEU A 1 133 ? 8.055 -7.664 0.669 1.00 90.38 133 LEU A CA 1
ATOM 1091 C C . LEU A 1 133 ? 8.319 -9.121 0.258 1.00 90.38 133 LEU A C 1
ATOM 1093 O O . LEU A 1 133 ? 9.443 -9.476 -0.091 1.00 90.38 133 LEU A O 1
ATOM 1097 N N . LYS A 1 134 ? 7.282 -9.968 0.301 1.00 94.75 134 LYS A N 1
ATOM 1098 C CA . LYS A 1 134 ? 7.392 -11.380 -0.082 1.00 94.75 134 LYS A CA 1
ATOM 1099 C C . LYS A 1 134 ? 7.620 -11.526 -1.585 1.00 94.75 134 LYS A C 1
ATOM 1101 O O . LYS A 1 134 ? 8.425 -12.353 -1.989 1.00 94.75 134 LYS A O 1
ATOM 1106 N N . PHE A 1 135 ? 6.949 -10.707 -2.386 1.00 94.75 135 PHE A N 1
ATOM 1107 C CA . PHE A 1 135 ? 7.111 -10.656 -3.833 1.00 94.75 135 PHE A CA 1
ATOM 1108 C C . PHE A 1 135 ? 8.557 -10.347 -4.241 1.00 94.75 135 PHE A C 1
ATOM 1110 O O . PHE A 1 135 ? 9.171 -11.128 -4.961 1.00 94.75 135 PHE A O 1
ATOM 1117 N N . VAL A 1 136 ? 9.143 -9.273 -3.701 1.00 91.81 136 VAL A N 1
ATOM 1118 C CA . VAL A 1 136 ? 10.536 -8.904 -3.994 1.00 91.81 136 VAL A CA 1
ATOM 1119 C C . VAL A 1 136 ? 11.507 -9.977 -3.503 1.00 91.81 136 VAL A C 1
ATOM 1121 O O . VAL A 1 136 ? 12.455 -10.310 -4.206 1.00 91.81 136 VAL A O 1
ATOM 1124 N N . LYS A 1 137 ? 11.253 -10.576 -2.332 1.00 94.69 137 LYS A N 1
ATOM 1125 C CA . LYS A 1 137 ? 12.084 -11.669 -1.810 1.00 94.69 137 LYS A CA 1
ATOM 1126 C C . LYS A 1 137 ? 12.115 -12.878 -2.755 1.00 94.69 137 LYS A C 1
ATOM 1128 O O . LYS A 1 137 ? 13.194 -13.402 -2.999 1.00 94.69 137 LYS A O 1
ATOM 1133 N N . LEU A 1 138 ? 10.970 -13.277 -3.313 1.00 95.69 138 LEU A N 1
ATOM 1134 C CA . LEU A 1 138 ? 10.886 -14.392 -4.267 1.00 95.69 138 LEU A CA 1
ATOM 1135 C C . LEU A 1 138 ? 11.668 -14.111 -5.557 1.00 95.69 138 LEU A C 1
ATOM 1137 O O . LEU A 1 138 ? 12.371 -14.987 -6.055 1.00 95.69 138 LEU A O 1
ATOM 1141 N N . ILE A 1 139 ? 11.592 -12.879 -6.067 1.00 95.06 139 ILE A N 1
ATOM 1142 C CA . ILE A 1 139 ? 12.378 -12.455 -7.233 1.00 95.06 139 ILE A CA 1
ATOM 1143 C C . ILE A 1 139 ? 13.877 -12.510 -6.915 1.00 95.06 139 ILE A C 1
ATOM 1145 O O . ILE A 1 139 ? 14.653 -13.053 -7.696 1.00 95.06 139 ILE A O 1
ATOM 1149 N N . MET A 1 140 ? 14.294 -12.008 -5.749 1.00 94.81 140 MET A N 1
ATOM 1150 C CA . MET A 1 140 ? 15.699 -12.061 -5.327 1.00 94.81 140 MET A CA 1
ATOM 1151 C C . MET A 1 140 ? 16.210 -13.496 -5.177 1.00 94.81 140 MET A C 1
ATOM 1153 O O . MET A 1 140 ? 17.341 -13.784 -5.553 1.00 94.81 140 MET A O 1
ATOM 1157 N N . GLU A 1 141 ? 15.395 -14.398 -4.630 1.00 95.19 141 GLU A N 1
ATOM 1158 C CA . GLU A 1 141 ? 15.737 -15.818 -4.515 1.00 95.19 141 GLU A CA 1
ATOM 1159 C C . GLU A 1 141 ? 15.962 -16.450 -5.898 1.00 95.19 141 GLU A C 1
ATOM 1161 O O . GLU A 1 141 ? 16.938 -17.176 -6.081 1.00 95.19 141 GLU A O 1
ATOM 1166 N N . GLN A 1 142 ? 15.135 -16.117 -6.895 1.00 94.69 142 GLN A N 1
ATOM 1167 C CA . GLN A 1 142 ? 15.338 -16.579 -8.273 1.00 94.69 142 GLN A CA 1
ATOM 1168 C C . GLN A 1 142 ? 16.580 -15.985 -8.935 1.00 94.69 142 GLN A C 1
ATOM 1170 O O . GLN A 1 142 ? 17.297 -16.708 -9.628 1.00 94.69 142 GLN A O 1
ATOM 1175 N N . MET A 1 143 ? 16.863 -14.702 -8.708 1.00 94.56 143 MET A N 1
ATOM 1176 C CA . MET A 1 143 ? 18.073 -14.067 -9.233 1.00 94.56 143 MET A CA 1
ATOM 1177 C C . MET A 1 143 ? 19.343 -14.691 -8.650 1.00 94.56 143 MET A C 1
ATOM 1179 O O . MET A 1 143 ? 20.256 -15.038 -9.398 1.00 94.56 143 MET A O 1
ATOM 1183 N N . LYS A 1 144 ? 19.359 -14.945 -7.336 1.00 94.19 144 LYS A N 1
ATOM 1184 C CA . LYS A 1 144 ? 20.468 -15.635 -6.663 1.00 94.19 144 LYS A CA 1
ATOM 1185 C C . LYS A 1 144 ? 20.671 -17.059 -7.170 1.00 94.19 144 LYS A C 1
ATOM 1187 O O . LYS A 1 144 ? 21.809 -17.495 -7.295 1.00 94.19 144 LYS A O 1
ATOM 1192 N N . ALA A 1 145 ? 19.592 -17.771 -7.499 1.00 94.50 145 ALA A N 1
ATOM 1193 C CA . ALA A 1 145 ? 19.678 -19.115 -8.071 1.00 94.50 145 ALA A CA 1
ATOM 1194 C C . ALA A 1 145 ? 20.357 -19.151 -9.455 1.00 94.50 145 ALA A C 1
ATOM 1196 O O . ALA A 1 145 ? 20.839 -20.204 -9.858 1.00 94.50 145 ALA A O 1
ATOM 1197 N N . HIS A 1 146 ? 20.413 -18.018 -10.161 1.00 94.12 146 HIS A N 1
ATOM 1198 C CA . HIS A 1 146 ? 21.099 -17.866 -11.448 1.00 94.12 146 HIS A CA 1
ATOM 1199 C C . HIS A 1 146 ? 22.438 -17.127 -11.311 1.00 94.12 146 HIS A C 1
ATOM 1201 O O . HIS A 1 146 ? 22.918 -16.547 -12.281 1.00 94.12 146 HIS A O 1
ATOM 1207 N N . GLU A 1 147 ? 23.020 -17.114 -10.106 1.00 93.81 147 GLU A N 1
ATOM 1208 C CA . GLU A 1 147 ? 24.311 -16.476 -9.809 1.00 93.81 147 GLU A CA 1
ATOM 1209 C C . GLU A 1 147 ? 24.335 -14.961 -10.087 1.00 93.81 147 GLU A C 1
ATOM 1211 O O . GLU A 1 147 ? 25.396 -14.354 -10.236 1.00 93.81 147 GLU A O 1
ATOM 1216 N N . VAL A 1 148 ? 23.162 -14.319 -10.125 1.00 92.31 148 VAL A N 1
ATOM 1217 C CA . VAL A 1 148 ? 23.053 -12.869 -10.276 1.00 92.31 148 VAL A CA 1
ATOM 1218 C C . VAL A 1 148 ? 22.893 -12.238 -8.897 1.00 92.31 148 VAL A C 1
ATOM 1220 O O . VAL A 1 148 ? 21.811 -12.266 -8.304 1.00 92.31 148 VAL A O 1
ATOM 1223 N N . ASP A 1 149 ? 23.970 -11.642 -8.388 1.00 90.12 149 ASP A N 1
ATOM 1224 C CA . ASP A 1 149 ? 23.949 -10.938 -7.107 1.00 90.12 149 ASP A CA 1
ATOM 1225 C C . ASP A 1 149 ? 23.553 -9.468 -7.303 1.00 90.12 149 ASP A C 1
ATOM 1227 O O . ASP A 1 149 ? 24.360 -8.616 -7.683 1.00 90.12 149 ASP A O 1
ATOM 1231 N N . LYS A 1 150 ? 22.264 -9.182 -7.100 1.00 91.31 150 LYS A N 1
ATOM 1232 C CA . LYS A 1 150 ? 21.719 -7.820 -7.043 1.00 91.31 150 LYS A CA 1
ATOM 1233 C C . LYS A 1 150 ? 21.079 -7.583 -5.687 1.00 91.31 150 LYS A C 1
ATOM 1235 O O . LYS A 1 150 ? 20.398 -8.454 -5.133 1.00 91.31 150 LYS A O 1
ATOM 1240 N N . THR A 1 151 ? 21.254 -6.373 -5.171 1.00 91.75 151 THR A N 1
ATOM 1241 C CA . THR A 1 151 ? 20.590 -5.968 -3.934 1.00 91.75 151 THR A CA 1
ATOM 1242 C C . THR A 1 151 ? 19.093 -5.794 -4.158 1.00 91.75 151 THR A C 1
ATOM 1244 O O . THR A 1 151 ? 18.599 -5.654 -5.282 1.00 91.75 151 THR A O 1
ATOM 1247 N N . ARG A 1 152 ? 18.343 -5.779 -3.056 1.00 89.69 152 ARG A N 1
ATOM 1248 C CA . ARG A 1 152 ? 16.901 -5.542 -3.092 1.00 89.69 152 ARG A CA 1
ATOM 1249 C C . ARG A 1 152 ? 16.580 -4.221 -3.787 1.00 89.69 152 ARG A C 1
ATOM 1251 O O . ARG A 1 152 ? 15.687 -4.168 -4.630 1.00 89.69 152 ARG A O 1
ATOM 1258 N N . GLU A 1 153 ? 17.298 -3.172 -3.412 1.00 90.12 153 GLU A N 1
ATOM 1259 C CA . GLU A 1 153 ? 17.113 -1.805 -3.884 1.00 90.12 153 GLU A CA 1
ATOM 1260 C C . GLU A 1 153 ? 17.367 -1.731 -5.389 1.00 90.12 153 GLU A C 1
ATOM 1262 O O . GLU A 1 153 ? 16.577 -1.132 -6.113 1.00 90.12 153 GLU A O 1
ATOM 1267 N N . GLN A 1 154 ? 18.408 -2.412 -5.879 1.00 91.31 154 GLN A N 1
ATOM 1268 C CA . GLN A 1 154 ? 18.704 -2.500 -7.308 1.00 91.31 154 GLN A CA 1
ATOM 1269 C C . GLN A 1 154 ? 17.559 -3.163 -8.079 1.00 91.31 154 GLN A C 1
ATOM 1271 O O . GLN A 1 154 ? 17.121 -2.619 -9.092 1.00 91.31 154 GLN A O 1
ATOM 1276 N N . CYS A 1 155 ? 17.039 -4.297 -7.599 1.00 90.62 155 CYS A N 1
ATOM 1277 C CA . CYS A 1 155 ? 15.921 -4.991 -8.243 1.00 90.62 155 CYS A CA 1
ATOM 1278 C C . CYS A 1 155 ? 14.645 -4.142 -8.261 1.00 90.62 155 CYS A C 1
ATOM 1280 O O . CYS A 1 155 ? 13.979 -4.065 -9.291 1.00 90.62 155 CYS A O 1
ATOM 1282 N N . ILE A 1 156 ? 14.310 -3.486 -7.143 1.00 90.06 156 ILE A N 1
ATOM 1283 C CA . ILE A 1 156 ? 13.134 -2.609 -7.050 1.00 90.06 156 ILE A CA 1
ATOM 1284 C C . ILE A 1 156 ? 13.283 -1.428 -8.004 1.00 90.06 156 ILE A C 1
ATOM 1286 O O . ILE A 1 156 ? 12.385 -1.193 -8.808 1.00 90.06 156 ILE A O 1
ATOM 1290 N N . ASN A 1 157 ? 14.410 -0.716 -7.952 1.00 89.88 157 ASN A N 1
ATOM 1291 C CA . ASN A 1 157 ? 14.648 0.442 -8.810 1.00 89.88 157 ASN A CA 1
ATOM 1292 C C . ASN A 1 157 ? 14.583 0.046 -10.285 1.00 89.88 157 ASN A C 1
ATOM 1294 O O . ASN A 1 157 ? 13.900 0.708 -11.057 1.00 89.88 157 ASN A O 1
ATOM 1298 N N . LYS A 1 158 ? 15.187 -1.087 -10.662 1.00 90.00 158 LYS A N 1
ATOM 1299 C CA . LYS A 1 158 ? 15.132 -1.587 -12.038 1.00 90.00 158 LYS A CA 1
ATOM 1300 C C . LYS A 1 158 ? 13.717 -1.968 -12.472 1.00 90.00 158 LYS A C 1
ATOM 1302 O O . LYS A 1 158 ? 13.327 -1.631 -13.583 1.00 90.00 158 LYS A O 1
ATOM 1307 N N . ILE A 1 159 ? 12.938 -2.627 -11.612 1.00 87.19 159 ILE A N 1
ATOM 1308 C CA . ILE A 1 159 ? 11.517 -2.931 -11.856 1.00 87.19 159 ILE A CA 1
ATOM 1309 C C . ILE A 1 159 ? 10.721 -1.644 -12.088 1.00 87.19 159 ILE A C 1
ATOM 1311 O O . ILE A 1 159 ? 9.940 -1.563 -13.038 1.00 87.19 159 ILE A O 1
ATOM 1315 N N . LEU A 1 160 ? 10.914 -0.643 -11.225 1.00 83.31 160 LEU A N 1
ATOM 1316 C CA . LEU A 1 160 ? 10.215 0.630 -11.328 1.00 83.31 160 LEU A CA 1
ATOM 1317 C C . LEU A 1 160 ? 10.609 1.357 -12.618 1.00 83.31 160 LEU A C 1
ATOM 1319 O O . LEU A 1 160 ? 9.736 1.778 -13.377 1.00 83.31 160 LEU A O 1
ATOM 1323 N N . ASP A 1 161 ? 11.902 1.437 -12.910 1.00 83.75 161 ASP A N 1
ATOM 1324 C CA . ASP A 1 1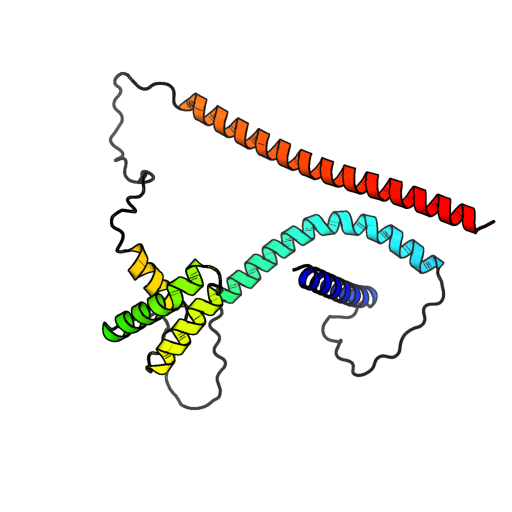61 ? 12.398 2.049 -14.132 1.00 83.75 161 ASP A CA 1
ATOM 1325 C C . ASP A 1 161 ? 11.830 1.330 -15.352 1.00 83.75 161 ASP A C 1
ATOM 1327 O O . ASP A 1 161 ? 11.169 1.963 -16.166 1.00 83.75 161 ASP A O 1
ATOM 1331 N N . ASP A 1 162 ? 11.959 0.012 -15.484 1.00 78.44 162 ASP A N 1
ATOM 1332 C CA . ASP A 1 162 ? 11.511 -0.693 -16.688 1.00 78.44 162 ASP A CA 1
ATOM 1333 C C . ASP A 1 162 ? 9.980 -0.672 -16.885 1.00 78.44 162 ASP A C 1
ATOM 1335 O O . ASP A 1 162 ? 9.517 -0.590 -18.027 1.00 78.44 162 ASP A O 1
ATOM 1339 N N . MET A 1 163 ? 9.180 -0.697 -15.811 1.00 70.38 163 MET A N 1
ATOM 1340 C CA . MET A 1 163 ? 7.708 -0.694 -15.906 1.00 70.38 163 MET A CA 1
ATOM 1341 C C . MET A 1 163 ? 7.091 0.694 -16.037 1.00 70.38 163 MET A C 1
ATOM 1343 O O . MET A 1 163 ? 6.030 0.836 -16.657 1.00 70.38 163 MET A O 1
ATOM 1347 N N . PHE A 1 164 ? 7.713 1.712 -15.440 1.00 64.88 164 PHE A N 1
ATOM 1348 C CA . PHE A 1 164 ? 7.169 3.068 -15.417 1.00 64.88 164 PHE A CA 1
ATOM 1349 C C . PHE A 1 164 ? 7.855 4.006 -16.416 1.00 64.88 164 PHE A C 1
ATOM 1351 O O . PHE A 1 164 ? 7.181 4.908 -16.912 1.00 64.88 164 PHE A O 1
ATOM 1358 N N . SER A 1 165 ? 9.110 3.767 -16.819 1.00 65.00 165 SER A N 1
ATOM 1359 C CA . SER A 1 165 ? 9.772 4.571 -17.867 1.00 65.00 165 SER A CA 1
ATOM 1360 C C . SER A 1 165 ? 9.221 4.295 -19.270 1.00 65.00 165 SER A C 1
ATOM 1362 O O . SER A 1 165 ? 9.116 5.210 -20.084 1.00 65.00 165 SER A O 1
ATOM 1364 N N . LYS A 1 166 ? 8.781 3.058 -19.553 1.00 59.91 166 LYS A N 1
ATOM 1365 C CA . LYS A 1 166 ? 8.220 2.658 -20.861 1.00 59.91 166 LYS A CA 1
ATOM 1366 C C . LYS A 1 166 ? 6.764 3.091 -21.072 1.00 59.91 166 LYS A C 1
ATOM 1368 O O . LYS A 1 166 ? 6.172 2.754 -22.094 1.00 59.91 166 LYS A O 1
ATOM 1373 N N . LYS A 1 167 ? 6.163 3.838 -20.138 1.00 60.69 167 LYS A N 1
ATOM 1374 C CA . LYS A 1 167 ? 4.838 4.455 -20.303 1.00 60.69 167 LYS A CA 1
ATOM 1375 C C . LYS A 1 167 ? 5.004 5.902 -20.796 1.00 60.69 167 LYS A C 1
ATOM 1377 O O . LYS A 1 167 ? 5.040 6.809 -19.966 1.00 60.69 167 LYS A O 1
ATOM 1382 N N . PRO A 1 168 ? 5.006 6.175 -22.119 1.00 53.44 168 PRO A N 1
ATOM 1383 C CA . PRO A 1 168 ? 5.118 7.540 -22.660 1.00 53.44 168 PRO A CA 1
ATOM 1384 C C . PRO A 1 168 ? 3.926 8.453 -22.296 1.00 53.44 168 PRO A C 1
ATOM 1386 O O . PRO A 1 168 ? 3.899 9.632 -22.642 1.00 53.44 168 PRO A O 1
ATOM 1389 N N . TRP A 1 169 ? 2.913 7.909 -21.618 1.00 54.97 169 TRP A N 1
ATOM 1390 C CA . TRP A 1 169 ? 1.650 8.558 -21.272 1.00 54.97 169 TRP A CA 1
ATOM 1391 C C . TRP A 1 169 ? 1.544 9.049 -19.827 1.00 54.97 169 TRP A C 1
ATOM 1393 O O . TRP A 1 169 ? 0.525 9.652 -19.500 1.00 54.97 169 TRP A O 1
ATOM 1403 N N . ILE A 1 170 ? 2.580 8.933 -18.987 1.00 53.06 170 ILE A N 1
ATOM 1404 C CA . ILE A 1 170 ? 2.691 9.857 -17.843 1.00 53.06 170 ILE A CA 1
ATOM 1405 C C . ILE A 1 170 ? 3.292 11.161 -18.376 1.00 53.06 170 ILE A C 1
ATOM 1407 O O . ILE A 1 170 ? 4.389 11.579 -18.021 1.00 53.06 170 ILE A O 1
ATOM 1411 N N . LYS A 1 171 ? 2.554 11.825 -19.271 1.00 57.09 171 LYS A N 1
ATOM 1412 C CA . LYS A 1 171 ? 2.708 13.268 -19.404 1.00 57.09 171 LYS A CA 1
ATOM 1413 C C . LYS A 1 171 ? 2.286 13.808 -18.040 1.00 57.09 171 LYS A C 1
ATOM 1415 O O . LYS A 1 171 ? 1.151 13.519 -17.647 1.00 57.09 171 LYS A O 1
ATOM 1420 N N . PRO A 1 172 ? 3.132 14.529 -17.288 1.00 60.41 172 PRO A N 1
ATOM 1421 C CA . PRO A 1 172 ? 2.614 15.263 -16.148 1.00 60.41 172 PRO A CA 1
ATOM 1422 C C . PRO A 1 172 ? 1.471 16.124 -16.696 1.00 60.41 172 PRO A C 1
ATOM 1424 O O . PRO A 1 172 ? 1.691 16.946 -17.585 1.00 60.41 172 PRO A O 1
ATOM 1427 N N . LEU A 1 173 ? 0.234 15.874 -16.244 1.00 54.75 173 LEU A N 1
ATOM 1428 C CA . LEU A 1 173 ? -0.960 16.601 -16.712 1.00 54.75 173 LEU A CA 1
ATOM 1429 C C . LEU A 1 173 ? -0.798 18.120 -16.532 1.00 54.75 173 LEU A C 1
ATOM 1431 O O . LEU A 1 173 ? -1.472 18.914 -17.182 1.00 54.75 173 LEU A O 1
ATOM 1435 N N . SER A 1 174 ? 0.155 18.503 -15.693 1.00 58.50 174 SER A N 1
ATOM 1436 C CA . SER A 1 174 ? 0.650 19.847 -15.501 1.00 58.50 174 SER A CA 1
ATOM 1437 C C . SER A 1 174 ? 2.160 19.777 -15.262 1.00 58.50 174 SER A C 1
ATOM 1439 O O . SER A 1 174 ? 2.608 19.236 -14.252 1.00 58.50 174 SER A O 1
ATOM 1441 N N . LEU A 1 175 ? 2.958 20.371 -16.155 1.00 53.88 175 LEU A N 1
ATOM 1442 C CA . LEU A 1 175 ? 4.249 20.918 -15.737 1.00 53.88 175 LEU A CA 1
ATOM 1443 C C . LEU A 1 175 ? 3.920 21.987 -14.686 1.00 53.88 175 LEU A C 1
ATOM 1445 O O . LEU A 1 175 ? 3.316 23.007 -15.021 1.00 53.88 175 LEU A O 1
ATOM 1449 N N . ALA A 1 176 ? 4.262 21.766 -13.416 1.00 58.34 176 ALA A N 1
ATOM 1450 C CA . ALA A 1 176 ? 4.310 22.871 -12.467 1.00 58.34 176 ALA A CA 1
ATOM 1451 C C . ALA A 1 176 ? 5.353 23.856 -13.017 1.00 58.34 176 ALA A C 1
ATOM 1453 O O . ALA A 1 176 ? 6.528 23.513 -13.129 1.00 58.34 176 ALA A O 1
ATOM 1454 N N . GLY A 1 177 ? 4.883 25.007 -13.507 1.00 52.19 177 GLY A N 1
ATOM 1455 C CA . GLY A 1 177 ? 5.662 25.910 -14.348 1.00 52.19 177 GLY A CA 1
ATOM 1456 C C . GLY A 1 177 ? 6.989 26.304 -13.711 1.00 52.19 177 GLY A C 1
ATOM 1457 O O . GLY A 1 177 ? 7.000 27.043 -12.733 1.00 52.19 177 GLY A O 1
ATOM 1458 N N . ASN A 1 178 ? 8.092 25.839 -14.298 1.00 58.28 178 ASN A N 1
ATOM 1459 C CA . ASN A 1 178 ? 9.441 26.277 -13.944 1.00 58.28 178 ASN A CA 1
ATOM 1460 C C . ASN A 1 178 ? 10.196 26.906 -15.128 1.00 58.28 178 ASN A C 1
ATOM 1462 O O . ASN A 1 178 ? 11.420 26.904 -15.173 1.00 58.28 178 ASN A O 1
ATOM 1466 N N . SER A 1 179 ? 9.475 27.457 -16.104 1.00 58.06 179 SER A N 1
ATOM 1467 C CA . SER A 1 179 ? 10.074 28.304 -17.139 1.00 58.06 179 SER A CA 1
ATOM 1468 C C . SER A 1 179 ? 9.034 29.243 -17.742 1.00 58.06 179 SER A C 1
ATOM 1470 O O . SER A 1 179 ? 8.688 29.159 -18.917 1.00 58.06 179 SER A O 1
ATOM 1472 N N . VAL A 1 180 ? 8.514 30.168 -16.934 1.00 57.41 180 VAL A N 1
ATOM 1473 C CA . VAL A 1 180 ? 8.050 31.431 -17.518 1.00 57.41 180 VAL A CA 1
ATOM 1474 C C . VAL A 1 180 ? 9.307 32.288 -17.670 1.00 57.41 180 VAL A C 1
ATOM 1476 O O . VAL A 1 180 ? 9.937 32.586 -16.653 1.00 57.41 180 VAL A O 1
ATOM 1479 N N . PRO A 1 181 ? 9.731 32.640 -18.896 1.00 56.53 181 PRO A N 1
ATOM 1480 C CA . PRO A 1 181 ? 10.806 33.600 -19.081 1.00 56.53 181 PRO A CA 1
ATOM 1481 C C . PRO A 1 181 ? 10.391 34.901 -18.396 1.00 56.53 181 PRO A C 1
ATOM 1483 O O . PRO A 1 181 ? 9.303 35.414 -18.669 1.00 56.53 181 PRO A O 1
ATOM 1486 N N 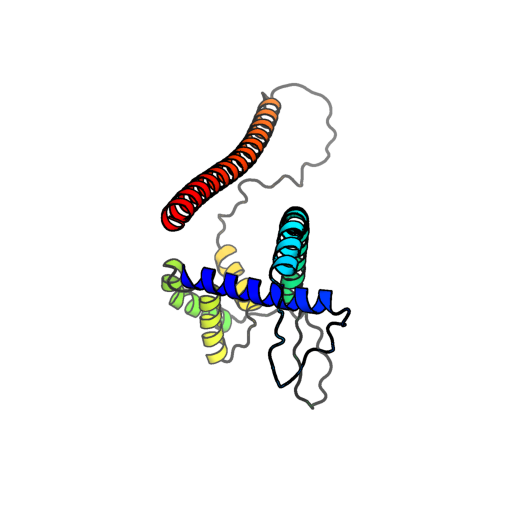. LEU A 1 182 ? 11.241 35.426 -17.511 1.00 54.84 182 LEU A N 1
ATOM 1487 C CA . LEU A 1 182 ? 11.155 36.803 -17.025 1.00 54.84 182 LEU A CA 1
AT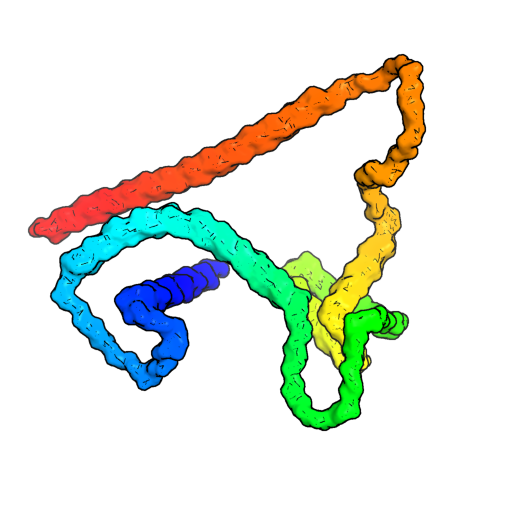OM 1488 C C . LEU A 1 182 ? 11.371 37.727 -18.228 1.00 54.84 182 LEU A C 1
ATOM 1490 O O . LEU A 1 182 ? 12.482 38.156 -18.511 1.00 54.84 182 LEU A O 1
ATOM 1494 N N . THR A 1 183 ? 10.313 37.941 -18.998 1.00 44.88 183 THR A N 1
ATOM 1495 C CA . THR A 1 183 ? 10.247 38.983 -20.014 1.00 44.88 183 THR A CA 1
ATOM 1496 C C . THR A 1 183 ? 9.327 40.054 -19.469 1.00 44.88 183 THR A C 1
ATOM 1498 O O . THR A 1 183 ? 8.234 39.768 -18.974 1.00 44.88 183 THR A O 1
ATOM 1501 N N . ASP A 1 184 ? 9.865 41.267 -19.457 1.00 51.34 184 ASP A N 1
ATOM 1502 C CA . ASP A 1 184 ? 9.325 42.432 -18.783 1.00 51.34 184 ASP A CA 1
ATOM 1503 C C . ASP A 1 184 ? 7.875 42.689 -19.192 1.00 51.34 184 ASP A C 1
ATOM 1505 O O . ASP A 1 184 ? 7.547 42.846 -20.369 1.00 51.34 184 ASP A O 1
ATOM 1509 N N . ILE A 1 185 ? 6.991 42.729 -18.194 1.00 45.50 185 ILE A N 1
ATOM 1510 C CA . ILE A 1 185 ? 5.585 43.064 -18.393 1.00 45.50 185 ILE A CA 1
ATOM 1511 C C . ILE A 1 185 ? 5.509 44.568 -18.664 1.00 45.50 185 ILE A C 1
ATOM 1513 O O . ILE A 1 185 ? 5.397 45.382 -17.747 1.00 45.50 185 ILE A O 1
ATOM 1517 N N . SER A 1 186 ? 5.551 44.934 -19.944 1.00 46.31 186 SER A N 1
ATOM 1518 C CA . SER A 1 186 ? 4.914 46.153 -20.423 1.00 46.31 186 SER A CA 1
ATOM 1519 C C . SER A 1 186 ? 3.398 45.986 -20.315 1.00 46.31 186 SER A C 1
ATOM 1521 O O . SER A 1 186 ? 2.837 45.003 -20.801 1.00 46.31 186 SER A O 1
ATOM 1523 N N . ASN A 1 187 ? 2.753 46.956 -19.669 1.00 56.56 187 ASN A N 1
ATOM 1524 C CA . ASN A 1 187 ? 1.306 47.150 -19.650 1.00 56.56 187 ASN A CA 1
ATOM 1525 C C . ASN A 1 187 ? 0.695 47.005 -21.053 1.00 56.56 187 ASN A C 1
ATOM 1527 O O . ASN A 1 187 ? 1.007 47.825 -21.908 1.00 56.56 187 ASN A O 1
ATOM 1531 N N . ASP A 1 188 ? -0.226 46.053 -21.245 1.00 38.22 188 ASP A N 1
ATOM 1532 C CA . ASP A 1 188 ? -1.504 46.351 -21.901 1.00 38.22 188 ASP A CA 1
ATOM 1533 C C . ASP A 1 188 ? -2.566 45.236 -21.767 1.00 38.22 188 ASP A C 1
ATOM 1535 O O . ASP A 1 188 ? -2.336 44.059 -22.028 1.00 38.22 188 ASP A O 1
ATOM 1539 N N . SER A 1 189 ? -3.755 45.678 -21.349 1.00 39.25 189 SER A N 1
ATOM 1540 C CA . SER A 1 189 ? -5.101 45.265 -21.775 1.00 39.25 189 SER A CA 1
ATOM 1541 C C . SER A 1 189 ? -5.532 43.775 -21.867 1.00 39.25 189 SER A C 1
ATOM 1543 O O . SER A 1 189 ? -5.389 43.111 -22.887 1.00 39.25 189 SER A O 1
ATOM 1545 N N . LEU A 1 190 ? -6.312 43.380 -20.843 1.00 46.09 190 LEU A N 1
ATOM 1546 C CA . LEU A 1 190 ? -7.643 42.724 -20.895 1.00 46.09 190 LEU A CA 1
ATOM 1547 C C . LEU A 1 190 ? -7.819 41.352 -21.592 1.00 46.09 190 LEU A C 1
ATOM 1549 O O . LEU A 1 190 ? -8.052 41.276 -22.792 1.00 46.09 190 LEU A O 1
ATOM 1553 N N . THR A 1 191 ? -7.948 40.278 -20.794 1.00 49.31 191 THR A N 1
ATOM 1554 C CA . THR A 1 191 ? -9.217 39.540 -20.509 1.00 49.31 191 THR A CA 1
ATOM 1555 C C . THR A 1 191 ? -8.942 38.211 -19.772 1.00 49.31 191 THR A C 1
ATOM 1557 O O . THR A 1 191 ? -8.558 37.210 -20.364 1.00 49.31 191 THR A O 1
ATOM 1560 N N . SER A 1 192 ? -9.169 38.163 -18.452 1.00 43.84 192 SER A N 1
ATOM 1561 C CA . SER A 1 192 ? -9.198 36.911 -17.668 1.00 43.84 192 SER A CA 1
ATOM 1562 C C . SER A 1 192 ? -10.227 37.019 -16.531 1.00 43.84 192 SER A C 1
ATOM 1564 O O . SER A 1 192 ? -10.073 37.890 -15.669 1.00 43.84 192 SER A O 1
ATOM 1566 N N . PRO A 1 193 ? -11.282 36.180 -16.493 1.00 50.22 193 PRO A N 1
ATOM 1567 C CA . PRO A 1 193 ? -12.187 36.080 -15.347 1.00 50.22 193 PRO A CA 1
ATOM 1568 C C . PRO A 1 193 ? -11.847 34.844 -14.468 1.00 50.22 193 PRO A C 1
ATOM 1570 O O . PRO A 1 193 ? -10.950 34.065 -14.775 1.00 50.22 193 PRO A O 1
ATOM 1573 N N . PRO A 1 194 ? -12.575 34.581 -13.370 1.00 51.91 194 PRO A N 1
ATOM 1574 C CA . PRO A 1 194 ? -12.420 35.074 -12.004 1.00 51.91 194 PRO A CA 1
ATOM 1575 C C . PRO A 1 194 ? -11.641 34.084 -11.093 1.00 51.91 194 PRO A C 1
ATOM 1577 O O . PRO A 1 194 ? -12.183 33.533 -10.138 1.00 51.91 194 PRO A O 1
ATOM 1580 N N . CYS A 1 195 ? -10.356 33.829 -11.341 1.00 58.22 195 CYS A N 1
ATOM 1581 C CA . CYS A 1 195 ? -9.635 32.726 -10.671 1.00 58.22 195 CYS A CA 1
ATOM 1582 C C . CYS A 1 195 ? -9.344 32.922 -9.153 1.00 58.22 195 CYS A C 1
ATOM 1584 O O . CYS A 1 195 ? -9.135 31.955 -8.419 1.00 58.22 195 CYS A O 1
ATOM 1586 N N . LYS A 1 196 ? -9.364 34.155 -8.619 1.00 57.50 196 LYS A N 1
ATOM 1587 C CA . LYS A 1 196 ? -8.973 34.419 -7.211 1.00 57.50 196 LYS A CA 1
ATOM 1588 C C . LYS A 1 196 ? -10.031 34.013 -6.170 1.00 57.50 196 LYS A C 1
ATOM 1590 O O . LYS A 1 196 ? -9.672 33.542 -5.094 1.00 57.50 196 LYS A O 1
ATOM 1595 N N . LYS A 1 197 ? -11.326 34.149 -6.482 1.00 56.84 197 LYS A N 1
ATOM 1596 C CA . LYS A 1 197 ? -12.424 33.844 -5.537 1.00 56.84 197 LYS A CA 1
ATOM 1597 C C . LYS A 1 197 ? -12.560 32.342 -5.266 1.00 56.84 197 LYS A C 1
ATOM 1599 O O . LYS A 1 197 ? -12.833 31.936 -4.142 1.00 56.84 197 LYS A O 1
ATOM 1604 N N . MET A 1 198 ? -12.295 31.522 -6.282 1.00 60.59 198 MET A N 1
ATOM 1605 C CA . MET A 1 198 ? -12.355 30.062 -6.187 1.00 60.59 198 MET A CA 1
ATOM 1606 C C . MET A 1 198 ? -11.265 29.491 -5.266 1.00 60.59 198 MET A C 1
ATOM 1608 O O . MET A 1 198 ? -11.530 28.561 -4.509 1.00 60.59 198 MET A O 1
ATOM 1612 N N . LYS A 1 199 ? -10.063 30.087 -5.260 1.00 66.94 199 LYS A N 1
ATOM 1613 C CA . LYS A 1 199 ? -8.977 29.681 -4.352 1.00 66.94 199 LYS A CA 1
ATOM 1614 C C . LYS A 1 199 ? -9.322 29.936 -2.881 1.00 66.94 199 LYS A C 1
ATOM 1616 O O . LYS A 1 199 ? -9.084 29.059 -2.060 1.00 66.94 199 LYS A O 1
ATOM 1621 N N . LEU A 1 200 ? -9.932 31.084 -2.571 1.00 67.56 200 LEU A N 1
ATOM 1622 C CA . LEU A 1 200 ? -10.358 31.421 -1.205 1.00 67.56 200 LEU A CA 1
ATOM 1623 C C . LEU A 1 200 ? -11.484 30.505 -0.701 1.00 67.56 200 LEU A C 1
ATOM 1625 O O . LEU A 1 200 ? -11.462 30.062 0.447 1.00 67.56 200 LEU A O 1
ATOM 1629 N N . ALA A 1 201 ? -12.441 30.169 -1.570 1.00 76.25 201 ALA A N 1
ATOM 1630 C CA . ALA A 1 201 ? -13.505 29.225 -1.234 1.00 76.25 201 ALA A CA 1
ATOM 1631 C C . ALA A 1 201 ? -12.951 27.821 -0.933 1.00 76.25 201 ALA A C 1
ATOM 1633 O O . ALA A 1 201 ? -13.365 27.187 0.035 1.00 76.25 201 ALA A O 1
ATOM 1634 N N . LEU A 1 202 ? -11.969 27.356 -1.717 1.00 77.31 202 LEU A N 1
ATOM 1635 C CA . LEU A 1 202 ? -11.318 26.063 -1.498 1.00 77.31 202 LEU A CA 1
ATOM 1636 C C . LEU A 1 202 ? -10.531 26.031 -0.179 1.00 77.31 202 LEU A C 1
ATOM 1638 O O . LEU A 1 202 ? -10.593 25.042 0.550 1.00 77.31 202 LEU A O 1
ATOM 1642 N N . THR A 1 203 ? -9.814 27.109 0.155 1.00 81.75 203 THR A N 1
ATOM 1643 C CA . THR A 1 203 ? -9.096 27.200 1.435 1.00 81.75 203 THR A CA 1
ATOM 1644 C C . THR A 1 203 ? -10.053 27.208 2.620 1.00 81.75 203 THR A C 1
ATOM 1646 O O . THR A 1 203 ? -9.798 26.503 3.592 1.00 81.75 203 THR A O 1
ATOM 1649 N N . GLN A 1 204 ? -11.181 27.919 2.523 1.00 90.44 204 GLN A N 1
ATOM 1650 C CA . GLN A 1 204 ? -12.181 27.938 3.591 1.00 90.44 204 GLN A CA 1
ATOM 1651 C C . GLN A 1 204 ? -12.844 26.568 3.772 1.00 90.44 204 GLN A C 1
ATOM 1653 O O . GLN A 1 204 ? -12.965 26.091 4.893 1.00 90.44 204 GLN A O 1
ATOM 1658 N N . ALA A 1 205 ? -13.206 25.891 2.678 1.00 88.94 205 ALA A N 1
ATOM 1659 C CA . ALA A 1 205 ? -13.768 24.542 2.741 1.00 88.94 205 ALA A CA 1
ATOM 1660 C C . ALA A 1 205 ? -12.798 23.545 3.396 1.00 88.94 205 ALA A C 1
ATOM 1662 O O . ALA A 1 205 ? -13.214 22.687 4.173 1.00 88.94 205 ALA A O 1
ATOM 1663 N N . LYS A 1 206 ? -11.494 23.685 3.125 1.00 89.44 206 LYS A N 1
ATOM 1664 C CA . LYS A 1 206 ? -10.451 22.866 3.749 1.00 89.44 206 LYS A CA 1
ATOM 1665 C C . LYS A 1 206 ? -10.337 23.126 5.255 1.00 89.44 206 LYS A C 1
ATOM 1667 O O . LYS A 1 206 ? -10.206 22.167 6.008 1.00 89.44 206 LYS A O 1
ATOM 1672 N N . ILE A 1 207 ? -10.406 24.387 5.689 1.00 92.94 207 ILE A N 1
ATOM 1673 C CA . ILE A 1 207 ? -10.405 24.753 7.116 1.00 92.94 207 ILE A CA 1
ATOM 1674 C C . ILE A 1 207 ? -11.631 24.157 7.814 1.00 92.94 207 ILE A C 1
ATOM 1676 O O . ILE A 1 207 ? -11.468 23.418 8.782 1.00 92.94 207 ILE A O 1
ATOM 1680 N N . ASN A 1 208 ? -12.828 24.365 7.256 1.00 95.56 208 ASN A N 1
ATOM 1681 C CA . ASN A 1 208 ? -14.076 23.838 7.814 1.00 95.56 208 ASN A CA 1
ATOM 1682 C C . ASN A 1 208 ? -14.031 22.309 7.965 1.00 95.56 208 ASN A C 1
ATOM 1684 O O . ASN A 1 208 ? -14.409 21.771 9.000 1.00 95.56 208 ASN A O 1
ATOM 1688 N N . TYR A 1 209 ? -13.505 21.598 6.961 1.00 95.06 209 TYR A N 1
ATOM 1689 C CA . TYR A 1 209 ? -13.353 20.144 7.027 1.00 95.06 209 TYR A CA 1
ATOM 1690 C C . TYR A 1 209 ? -12.467 19.695 8.198 1.00 95.06 209 TYR A C 1
ATOM 1692 O O . TYR A 1 209 ? -12.780 18.713 8.873 1.00 95.06 209 TYR A O 1
ATOM 1700 N N . PHE A 1 210 ? -11.357 20.392 8.454 1.00 94.81 210 PHE A N 1
ATOM 1701 C CA . PHE A 1 210 ? -10.486 20.052 9.578 1.00 94.81 210 PHE A CA 1
ATOM 1702 C C . PHE A 1 210 ? -11.141 20.345 10.926 1.00 94.81 210 PHE A C 1
ATOM 1704 O O . PHE A 1 210 ? -11.028 19.523 11.836 1.00 94.81 210 PHE A O 1
ATOM 1711 N N . GLU A 1 211 ? -11.853 21.463 11.048 1.00 95.56 211 GLU A N 1
ATOM 1712 C CA . GLU A 1 211 ? -12.611 21.803 12.255 1.00 95.56 211 GLU A CA 1
ATOM 1713 C C . GLU A 1 211 ? -13.685 20.747 12.552 1.00 95.56 211 GLU A C 1
ATOM 1715 O O . GLU A 1 211 ? -13.744 20.214 13.665 1.00 95.56 211 GLU A O 1
ATOM 1720 N N . ASP A 1 212 ? -14.454 20.343 11.539 1.00 94.31 212 ASP A N 1
ATOM 1721 C CA . ASP A 1 212 ? -15.454 19.280 11.655 1.00 94.31 212 ASP A CA 1
ATOM 1722 C C . ASP A 1 212 ? -14.820 17.934 12.020 1.00 94.31 212 ASP A C 1
ATOM 1724 O O . ASP A 1 212 ? -15.351 17.184 12.844 1.00 94.31 212 ASP A O 1
ATOM 1728 N N . ALA A 1 213 ? -13.660 17.605 11.447 1.00 91.06 213 ALA A N 1
ATOM 1729 C CA . ALA A 1 213 ? -12.944 16.376 11.769 1.00 91.06 213 ALA A CA 1
ATOM 1730 C C . ALA A 1 213 ? -12.473 16.350 13.233 1.00 91.06 213 ALA A C 1
ATOM 1732 O O . ALA A 1 213 ? -12.578 15.311 13.893 1.00 91.06 213 ALA A O 1
ATOM 1733 N N . ILE A 1 214 ? -11.983 17.477 13.759 1.00 93.69 214 ILE A N 1
ATOM 1734 C CA . ILE A 1 214 ? -11.579 17.612 15.165 1.00 93.69 214 ILE A CA 1
ATOM 1735 C C . ILE A 1 214 ? -12.799 17.466 16.078 1.00 93.69 214 ILE A C 1
ATOM 1737 O O . ILE A 1 214 ? -12.769 16.658 17.011 1.00 93.69 214 ILE A O 1
ATOM 1741 N N . LYS A 1 215 ? -13.893 18.167 15.771 1.00 96.75 215 LYS A N 1
ATOM 1742 C CA . LYS A 1 215 ? -15.134 18.121 16.551 1.00 96.75 215 LYS A CA 1
ATOM 1743 C C . LYS A 1 215 ? -15.745 16.721 16.579 1.00 96.75 215 LYS A C 1
ATOM 1745 O O . LYS A 1 215 ? -16.101 16.222 17.642 1.00 96.75 215 LYS A O 1
ATOM 1750 N N . ASN A 1 216 ? -15.776 16.031 15.441 1.00 92.25 216 ASN A N 1
ATOM 1751 C CA . ASN A 1 216 ? -16.255 14.649 15.362 1.00 92.25 216 ASN A CA 1
ATOM 1752 C C . ASN A 1 216 ? -15.401 13.682 16.192 1.00 92.25 216 ASN A C 1
ATOM 1754 O O . ASN A 1 216 ? -15.924 12.740 16.786 1.00 92.25 216 ASN A O 1
ATOM 1758 N N . ARG A 1 217 ? -14.079 13.893 16.253 1.00 90.56 217 ARG A N 1
ATOM 1759 C CA . ARG A 1 217 ? -13.202 13.095 17.124 1.00 90.56 217 ARG A CA 1
ATOM 1760 C C . ARG A 1 217 ? -13.495 13.351 18.599 1.00 90.56 217 ARG A C 1
ATOM 1762 O O . ARG A 1 217 ? -13.516 12.390 19.363 1.00 90.56 217 ARG A O 1
ATOM 1769 N N . GLN A 1 218 ? -13.717 14.603 18.997 1.00 95.25 218 GLN A N 1
ATOM 1770 C CA . GLN A 1 218 ? -14.080 14.956 20.374 1.00 95.25 218 GLN A CA 1
ATOM 1771 C C . GLN A 1 218 ? -15.418 14.332 20.771 1.00 95.25 218 GLN A C 1
ATOM 1773 O O . GLN A 1 218 ? -15.477 13.621 21.770 1.00 95.25 218 GLN A O 1
ATOM 1778 N N . LEU A 1 219 ? -16.436 14.473 19.924 1.00 96.69 219 LEU A N 1
ATOM 1779 C CA . LEU A 1 219 ? -17.771 13.935 20.167 1.00 96.69 219 LEU A CA 1
ATOM 1780 C C . LEU A 1 219 ? -17.744 12.411 20.360 1.00 96.69 219 LEU A C 1
ATOM 1782 O O . LEU A 1 219 ? -18.294 11.900 21.328 1.00 96.69 219 LEU A O 1
ATOM 1786 N N . LYS A 1 220 ? -16.980 11.677 19.539 1.00 94.50 220 LYS A N 1
ATOM 1787 C CA . LYS A 1 220 ? -16.785 10.226 19.727 1.00 94.50 220 LYS A CA 1
ATOM 1788 C C . LYS A 1 220 ? -16.113 9.864 21.056 1.00 94.50 220 LYS A C 1
ATOM 1790 O O . LYS A 1 220 ? -16.389 8.803 21.617 1.00 94.50 220 LYS A O 1
ATOM 1795 N N . ARG A 1 221 ? -15.194 10.700 21.555 1.00 93.88 221 ARG A N 1
ATOM 1796 C CA . ARG A 1 221 ? -14.556 10.483 22.866 1.00 93.88 221 ARG A CA 1
ATOM 1797 C C . ARG A 1 221 ? -15.550 10.729 23.996 1.00 93.88 221 ARG A C 1
ATOM 1799 O O . ARG A 1 221 ? -15.594 9.926 24.921 1.00 93.88 221 ARG A O 1
ATOM 1806 N N . GLU A 1 222 ? -16.350 11.786 23.899 1.00 96.00 222 GLU A N 1
ATOM 1807 C CA . GLU A 1 222 ? -17.395 12.127 24.871 1.00 96.00 222 GLU A CA 1
ATOM 1808 C C . GLU A 1 222 ? -18.488 11.056 24.922 1.00 96.00 222 GLU A C 1
ATOM 1810 O O . GLU A 1 222 ? -18.847 10.598 26.004 1.00 96.00 222 GLU A O 1
ATOM 1815 N N . GLU A 1 223 ? -18.947 10.564 23.770 1.00 95.75 223 GLU A N 1
ATOM 1816 C CA . GLU A 1 223 ? -19.898 9.450 23.687 1.00 95.75 223 GLU A CA 1
ATOM 1817 C C . GLU A 1 223 ? -19.351 8.189 24.362 1.00 95.75 223 GLU A C 1
ATOM 1819 O O . GLU A 1 223 ? -20.054 7.532 25.136 1.00 95.75 223 GLU A O 1
ATOM 1824 N N . LYS A 1 224 ? -18.076 7.862 24.112 1.00 96.19 224 LYS A N 1
ATOM 1825 C CA . LYS A 1 224 ? -17.411 6.719 24.745 1.00 96.19 224 LYS A CA 1
ATOM 1826 C C . LYS A 1 224 ? -17.259 6.919 26.255 1.00 96.19 224 LYS A C 1
ATOM 1828 O O . LYS A 1 224 ? -17.488 5.974 27.007 1.00 96.19 224 LYS A O 1
ATOM 1833 N N . ALA A 1 225 ? -16.905 8.124 26.699 1.00 96.19 225 ALA A N 1
ATOM 1834 C CA . ALA A 1 225 ? -16.797 8.461 28.116 1.00 96.19 225 ALA A CA 1
ATOM 1835 C C . ALA A 1 225 ? -18.158 8.348 28.820 1.00 96.19 225 ALA A C 1
ATOM 1837 O O . ALA A 1 225 ? -18.263 7.650 29.823 1.00 96.19 225 ALA A O 1
ATOM 1838 N N . SER A 1 226 ? -19.217 8.911 28.235 1.00 97.50 226 SER A N 1
ATOM 1839 C CA . SER A 1 226 ? -20.587 8.819 28.754 1.00 97.50 226 SER A CA 1
ATOM 1840 C C . SER A 1 226 ? -21.115 7.379 28.775 1.00 97.50 226 SER A C 1
ATOM 1842 O O . SER A 1 226 ? -21.816 6.970 29.702 1.00 97.50 226 SER A O 1
ATOM 1844 N N . TYR A 1 227 ? -20.787 6.568 27.766 1.00 97.44 227 TYR A N 1
ATOM 1845 C CA . TYR A 1 227 ? -21.108 5.140 27.775 1.00 97.44 227 TYR A CA 1
ATOM 1846 C C . TYR A 1 227 ? -20.398 4.406 28.919 1.00 97.44 227 TYR A C 1
ATOM 1848 O O . TYR A 1 227 ? -21.031 3.636 29.643 1.00 97.44 227 TYR A O 1
ATOM 1856 N N . ASN A 1 228 ? -19.101 4.660 29.107 1.00 96.44 228 ASN A N 1
ATOM 1857 C CA . ASN A 1 228 ? -18.324 4.065 30.189 1.00 96.44 228 ASN A CA 1
ATOM 1858 C C . ASN A 1 228 ? -18.857 4.481 31.565 1.00 96.44 228 ASN A C 1
ATOM 1860 O O . ASN A 1 228 ? -18.994 3.630 32.437 1.00 96.44 228 ASN A O 1
ATOM 1864 N N . GLU A 1 229 ? -19.219 5.749 31.741 1.00 97.56 229 GLU A N 1
ATOM 1865 C CA . GLU A 1 229 ? -19.806 6.266 32.978 1.00 97.56 229 GLU A CA 1
ATOM 1866 C C . GLU A 1 229 ? -21.132 5.570 33.305 1.00 97.56 229 GLU A C 1
ATOM 1868 O O . GLU A 1 229 ? -21.300 5.033 34.399 1.00 97.56 229 GLU A O 1
ATOM 1873 N N . ARG A 1 230 ? -22.047 5.463 32.332 1.00 97.31 230 ARG A N 1
ATOM 1874 C CA . ARG A 1 230 ? -23.307 4.719 32.512 1.00 97.31 230 ARG A CA 1
ATOM 1875 C C . ARG A 1 230 ? -23.070 3.253 32.868 1.00 97.31 230 ARG A C 1
ATOM 1877 O O . ARG A 1 230 ? -23.790 2.691 33.690 1.00 97.31 230 ARG A O 1
ATOM 1884 N N . LYS A 1 231 ? -22.062 2.629 32.257 1.00 97.31 231 LYS A N 1
ATOM 1885 C CA . LYS A 1 231 ? -21.672 1.247 32.555 1.00 97.31 231 LYS A CA 1
ATOM 1886 C C . LYS A 1 231 ? -21.166 1.109 33.997 1.00 97.31 231 LYS A C 1
ATOM 1888 O O . LYS A 1 231 ? -21.550 0.161 34.675 1.00 97.31 231 LYS A O 1
ATOM 1893 N N . LEU A 1 232 ? -20.349 2.050 34.473 1.00 97.06 232 LEU A N 1
ATOM 1894 C CA . LEU A 1 232 ? -19.862 2.079 35.856 1.00 97.06 232 LEU A CA 1
ATOM 1895 C C . LEU A 1 232 ? -21.011 2.259 36.853 1.00 97.06 232 LEU A C 1
ATOM 1897 O O . LEU A 1 232 ? -21.112 1.471 37.788 1.00 97.06 232 LEU A O 1
ATOM 1901 N N . GLN A 1 233 ? -21.937 3.185 36.593 1.00 97.19 233 GLN A N 1
ATOM 1902 C CA . GLN A 1 233 ? -23.133 3.380 37.425 1.00 97.19 233 GLN A CA 1
ATOM 1903 C C . GLN A 1 233 ? -23.994 2.110 37.529 1.00 97.19 233 GLN A C 1
ATOM 1905 O O . GLN A 1 233 ? -24.585 1.834 38.571 1.00 97.19 233 GLN A O 1
ATOM 1910 N N . MET A 1 234 ? -24.093 1.315 36.457 1.00 96.75 234 MET A N 1
ATOM 1911 C CA . MET A 1 234 ? -24.790 0.024 36.514 1.00 96.75 234 MET A CA 1
ATOM 1912 C C . MET A 1 234 ? -24.058 -0.985 37.399 1.00 96.75 234 MET A C 1
ATOM 1914 O O . MET A 1 234 ? -24.705 -1.678 38.183 1.00 96.75 234 MET A O 1
ATOM 1918 N N . PHE A 1 235 ? -22.731 -1.076 37.290 1.00 97.00 235 PHE A N 1
ATOM 1919 C CA . PHE A 1 235 ? -21.952 -1.975 38.138 1.00 97.00 235 PHE A CA 1
ATOM 1920 C C . PHE A 1 235 ? -22.010 -1.582 39.609 1.00 97.00 235 PHE A C 1
ATOM 1922 O O . PHE A 1 235 ? -22.127 -2.464 40.454 1.00 97.00 235 PHE A O 1
ATOM 1929 N N . GLU A 1 236 ? -21.995 -0.287 39.912 1.00 96.50 236 GLU A N 1
ATOM 1930 C CA . GLU A 1 236 ? -22.149 0.227 41.272 1.00 96.50 236 GLU A CA 1
ATOM 1931 C C . GLU A 1 236 ? -23.494 -0.194 41.876 1.00 96.50 236 GLU A C 1
ATOM 1933 O O . GLU A 1 236 ? -23.521 -0.804 42.943 1.00 96.50 236 GLU A O 1
ATOM 1938 N N . LYS A 1 237 ? -24.598 -0.027 41.135 1.00 96.62 237 LYS A N 1
ATOM 1939 C CA . LYS A 1 237 ? -25.931 -0.499 41.557 1.00 96.62 237 LYS A CA 1
ATOM 1940 C C . LYS A 1 237 ? -25.981 -2.006 41.813 1.00 96.62 237 LYS A C 1
ATOM 1942 O O . LYS A 1 237 ? -26.601 -2.452 42.778 1.00 96.62 237 LYS A O 1
ATOM 1947 N N . ILE A 1 238 ? -25.347 -2.805 40.952 1.00 96.50 238 ILE A N 1
ATOM 1948 C CA . ILE A 1 238 ? -25.267 -4.261 41.146 1.00 96.50 238 ILE A CA 1
ATOM 1949 C C . ILE A 1 238 ? -24.457 -4.571 42.410 1.00 96.50 238 ILE A C 1
ATOM 1951 O O . ILE A 1 238 ? -24.896 -5.372 43.234 1.00 96.50 238 ILE A O 1
ATOM 1955 N N . ALA A 1 239 ? -23.313 -3.916 42.601 1.00 95.62 239 ALA A N 1
ATOM 1956 C CA . ALA A 1 239 ? -22.469 -4.107 43.773 1.00 95.62 239 ALA A CA 1
ATOM 1957 C C . ALA A 1 239 ? -23.196 -3.740 45.078 1.00 95.62 239 ALA A C 1
ATOM 1959 O O . ALA A 1 239 ? -23.092 -4.476 46.055 1.00 95.62 239 ALA A O 1
ATOM 1960 N N . GLU A 1 240 ? -23.975 -2.657 45.098 1.00 96.25 240 GLU A N 1
ATOM 1961 C CA . GLU A 1 240 ? -24.824 -2.288 46.238 1.00 96.25 240 GLU A CA 1
ATOM 1962 C C . GLU A 1 240 ? -25.901 -3.336 46.529 1.00 96.25 240 GLU A C 1
ATOM 1964 O O . GLU A 1 240 ? -26.151 -3.657 47.689 1.00 96.25 240 GLU A O 1
ATOM 1969 N N . SER A 1 241 ? -26.519 -3.904 45.488 1.00 95.06 241 SER A N 1
ATOM 1970 C CA . SER A 1 241 ? -27.550 -4.934 45.656 1.00 95.06 241 SER A CA 1
ATOM 1971 C C . SER A 1 241 ? -27.013 -6.242 46.245 1.00 95.06 241 SER A C 1
ATOM 1973 O O . SER A 1 241 ? -27.740 -6.911 46.970 1.00 95.06 241 SER A O 1
ATOM 1975 N N . LEU A 1 242 ? -25.746 -6.576 45.974 1.00 92.56 242 LEU A N 1
ATOM 1976 C CA . LEU A 1 242 ? -25.068 -7.772 46.490 1.00 92.56 242 LEU A CA 1
ATOM 1977 C C . LEU A 1 242 ? -24.480 -7.587 47.897 1.00 92.56 242 LEU A C 1
ATOM 1979 O O . LEU A 1 242 ? -24.084 -8.565 48.521 1.00 92.56 242 LEU A O 1
ATOM 1983 N N . LYS A 1 243 ? -24.383 -6.346 48.390 1.00 89.56 243 LYS A N 1
ATOM 1984 C CA . LYS A 1 243 ? -23.934 -6.041 49.760 1.00 89.56 243 LYS A CA 1
ATOM 1985 C C . LYS A 1 243 ? -25.044 -6.207 50.811 1.00 89.56 243 LYS A C 1
ATOM 1987 O O . LYS A 1 243 ? -24.764 -6.028 51.995 1.00 89.56 243 LYS A O 1
ATOM 1992 N N . LYS A 1 244 ? -26.278 -6.499 50.392 1.00 57.09 244 LYS A N 1
ATOM 1993 C CA . LYS A 1 244 ? -27.397 -6.892 51.263 1.00 57.09 244 LYS A CA 1
ATOM 1994 C C . LYS A 1 244 ? -27.441 -8.402 51.430 1.00 57.09 244 LYS A C 1
ATOM 1996 O O . LYS A 1 244 ? -27.800 -8.825 52.548 1.00 57.09 244 LYS A O 1
#